Protein AF-A0A9W4HBK4-F1 (afdb_monomer_lite)

Secondary structure (DSSP, 8-state):
-EEEEEE-BB-SS-BSSSS-EEEEEEEETTTTEEEEEEEEEPGGG--B-S--EEEE-TTS-EEEEETTTTEEEEEEEETTEEEEEEEEE-SSTT---S-----------SSPPEEEEEESSTTS-EEEEEE-TT--SEEEEEEEEESSSSS--EEEEEEE--SSEEEEEESS--SEEEEEEEETTS-EEEE-SS-EEPEE-PPPP----------

pLDDT: mean 90.64, std 13.7, range [34.25, 98.19]

Radius of gyration: 28.31 Å; chains: 1; bounding box: 59×34×101 Å

InterPro domains:
  IPR039535 Arylsulfotransferase-like [PF14269] (1-76)
  IPR053143 Arylsulfate Sulfotransferase [PTHR35340] (2-172)

Foldseek 3Di:
DKDKDWALQDQPVDGNDQATWIWIWDADPVVRDIDTDAIGADPPRHGGNAAKTWDQDPVRWIKICNAPFQKIWIWHQDPVGTDTPDIDGDPDRPDHDRYDDDDDQADQDPAAKDKAWAAQAQWFKIKIKIADPSHPFFQWKFKWFAQDFPDDTDTPDIDGDDDGIDIDMDRGHGQWIKMFGAGDVRDTSHINPGIDGYHHDDPPPPPPPPPDDDD

Sequence (215 aa):
MQISLFDNASDEWHRSASSSSGLVLHLDLKAMHASLINRYKTPQETVTTREGNVQFLDNGNVLVYWGGTPHISEHEHTPNGPRTVFQAQLADPTGYWYRTWKANFTTNPATSPDLYATAEHGSGPTVWFVSWNGATEVQGWRVYASQQQWTGYELIGYFEKRGFETRIERDEFFEWTIIEAVGRNGSVMSSSFIPLRTSVRFPLQDTTEQSVLGA

Organism: Penicillium olsonii (NCBI:txid99116)

Structure (mmCIF, N/CA/C/O backbone):
data_AF-A0A9W4HBK4-F1
#
_entry.id   AF-A0A9W4HBK4-F1
#
loop_
_atom_site.group_PDB
_atom_site.id
_atom_site.type_symbol
_atom_site.label_atom_id
_atom_site.label_alt_id
_atom_site.label_comp_id
_atom_site.label_asym_id
_atom_site.label_entity_id
_atom_site.label_seq_id
_atom_site.pdbx_PDB_ins_code
_atom_site.Cartn_x
_atom_site.Cartn_y
_atom_site.Cartn_z
_atom_site.occupancy
_atom_site.B_iso_or_equiv
_atom_site.auth_seq_id
_atom_site.auth_comp_id
_atom_site.auth_asym_id
_atom_site.auth_atom_id
_atom_site.pdbx_PDB_model_num
ATOM 1 N N . MET A 1 1 ? 5.666 -11.585 -29.585 1.00 94.44 1 MET A N 1
ATOM 2 C CA . MET A 1 1 ? 5.482 -11.482 -28.113 1.00 94.44 1 MET A CA 1
ATOM 3 C C . MET A 1 1 ? 5.914 -10.097 -27.662 1.00 94.44 1 MET A C 1
ATOM 5 O O . MET A 1 1 ? 6.773 -9.532 -28.320 1.00 94.44 1 MET A O 1
ATOM 9 N N . GLN A 1 2 ? 5.340 -9.540 -26.595 1.00 93.94 2 GLN A N 1
ATOM 10 C CA . GLN A 1 2 ? 5.840 -8.296 -26.000 1.00 93.94 2 GLN A CA 1
ATOM 11 C C . GLN A 1 2 ? 6.640 -8.594 -24.733 1.00 93.94 2 GLN A C 1
ATOM 13 O O . GLN A 1 2 ? 6.255 -9.473 -23.965 1.00 93.94 2 GLN A O 1
ATOM 18 N N . ILE A 1 3 ? 7.736 -7.866 -24.532 1.00 95.56 3 ILE A N 1
ATOM 19 C CA . ILE A 1 3 ? 8.518 -7.896 -23.294 1.00 95.56 3 ILE A CA 1
ATOM 20 C C . ILE A 1 3 ? 8.784 -6.471 -22.812 1.00 95.56 3 ILE A C 1
ATOM 22 O O . ILE A 1 3 ? 8.871 -5.543 -23.621 1.00 95.56 3 ILE A O 1
ATOM 26 N N . SER A 1 4 ? 8.938 -6.308 -21.502 1.00 95.62 4 SER A N 1
ATOM 27 C CA . SER A 1 4 ? 9.483 -5.092 -20.909 1.00 95.62 4 SER A CA 1
ATOM 28 C C . SER A 1 4 ? 10.937 -5.312 -20.493 1.00 95.62 4 SER A C 1
ATOM 30 O O . SER A 1 4 ? 11.331 -6.417 -20.116 1.00 95.62 4 SER A O 1
ATOM 32 N N . LEU A 1 5 ? 11.748 -4.262 -20.586 1.00 96.12 5 LEU A N 1
ATOM 33 C CA . LEU A 1 5 ? 13.160 -4.279 -20.211 1.00 96.12 5 LEU A CA 1
ATOM 34 C C . LEU A 1 5 ? 13.539 -2.925 -19.620 1.00 96.12 5 LEU A C 1
ATOM 36 O O . LEU A 1 5 ? 13.156 -1.891 -20.160 1.00 96.12 5 LEU A O 1
ATOM 40 N N . PHE A 1 6 ? 14.307 -2.923 -18.537 1.00 97.19 6 PHE A N 1
ATOM 41 C CA . PHE A 1 6 ? 14.996 -1.715 -18.098 1.00 97.19 6 PHE A CA 1
ATOM 42 C C . PHE A 1 6 ? 16.389 -1.686 -18.731 1.00 97.19 6 PHE A C 1
ATOM 44 O O . PHE A 1 6 ? 17.158 -2.628 -18.568 1.00 97.19 6 PHE A O 1
ATOM 51 N N . ASP A 1 7 ? 16.679 -0.637 -19.495 1.00 96.75 7 ASP A N 1
ATOM 52 C CA . ASP A 1 7 ? 17.976 -0.388 -20.117 1.00 96.75 7 ASP A CA 1
ATOM 53 C C . ASP A 1 7 ? 18.740 0.619 -19.259 1.00 96.75 7 ASP A C 1
ATOM 55 O O . ASP A 1 7 ? 18.455 1.820 -19.280 1.00 96.75 7 ASP A O 1
ATOM 59 N N . ASN A 1 8 ? 19.703 0.119 -18.487 1.00 96.12 8 ASN A N 1
ATOM 60 C CA . ASN A 1 8 ? 20.566 0.938 -17.642 1.00 96.12 8 ASN A CA 1
ATOM 61 C C . ASN A 1 8 ? 21.416 1.923 -18.467 1.00 96.12 8 ASN A C 1
ATOM 63 O O . ASN A 1 8 ? 21.746 2.997 -17.977 1.00 96.12 8 ASN A O 1
ATOM 67 N N . ALA A 1 9 ? 21.697 1.633 -19.738 1.00 96.19 9 ALA A N 1
ATOM 68 C CA . ALA A 1 9 ? 22.571 2.406 -20.622 1.00 96.19 9 ALA A CA 1
ATOM 69 C C . ALA A 1 9 ? 24.071 2.408 -20.271 1.00 96.19 9 ALA A C 1
ATOM 71 O O . ALA A 1 9 ? 24.864 2.957 -21.040 1.00 96.19 9 ALA A O 1
ATOM 72 N N . SER A 1 10 ? 24.494 1.807 -19.155 1.00 95.19 10 SER A N 1
ATOM 73 C CA . SER A 1 10 ? 25.909 1.679 -18.801 1.00 95.19 10 SER A CA 1
ATOM 74 C C . SER A 1 10 ? 26.181 0.460 -17.933 1.00 95.19 10 SER A C 1
ATOM 76 O O . SER A 1 10 ? 25.353 0.095 -17.104 1.00 95.19 10 SER A O 1
ATOM 78 N N . ASP A 1 11 ? 27.365 -0.124 -18.104 1.00 93.56 11 ASP A N 1
ATOM 79 C CA . ASP A 1 11 ? 27.921 -1.150 -17.222 1.00 93.56 11 ASP A CA 1
ATOM 80 C C . ASP A 1 11 ? 28.993 -0.587 -16.267 1.00 93.56 11 ASP A C 1
ATOM 82 O O . ASP A 1 11 ? 29.620 -1.377 -15.593 1.00 93.56 11 ASP A O 1
ATOM 86 N N . GLU A 1 12 ? 29.176 0.741 -16.183 1.00 91.62 12 GLU A N 1
ATOM 87 C CA . GLU A 1 12 ? 30.275 1.496 -15.522 1.00 91.62 12 GLU A CA 1
ATOM 88 C C . GLU A 1 12 ? 31.523 1.743 -16.381 1.00 91.62 12 GLU A C 1
ATOM 90 O O . GLU A 1 12 ? 32.146 2.799 -16.247 1.00 91.62 12 GLU A O 1
ATOM 95 N N . TRP A 1 13 ? 31.861 0.850 -17.310 1.00 94.62 13 TRP A N 1
ATOM 96 C CA . TRP A 1 13 ? 33.041 0.991 -18.179 1.00 94.62 13 TRP A CA 1
ATOM 97 C C . TRP A 1 13 ? 32.678 1.520 -19.569 1.00 94.62 13 TRP A C 1
ATOM 99 O O . TRP A 1 13 ? 33.440 2.263 -20.189 1.00 94.62 13 TRP A O 1
ATOM 109 N N . HIS A 1 14 ? 31.484 1.180 -20.038 1.00 95.25 14 HIS A N 1
ATOM 110 C CA . HIS A 1 14 ? 30.933 1.515 -21.337 1.00 95.25 14 HIS A CA 1
ATOM 111 C C . HIS A 1 14 ? 29.549 2.143 -21.178 1.00 95.25 14 HIS A C 1
ATOM 113 O O . HIS A 1 14 ? 28.802 1.870 -20.233 1.00 95.25 14 HIS A O 1
ATOM 119 N N . ARG A 1 15 ? 29.188 2.998 -22.138 1.00 95.12 15 ARG A N 1
ATOM 120 C CA . ARG A 1 15 ? 27.844 3.570 -22.254 1.00 95.12 15 ARG A CA 1
ATOM 121 C C . ARG A 1 15 ? 27.255 3.220 -23.610 1.00 95.12 15 ARG A C 1
ATOM 123 O O . ARG A 1 15 ? 27.865 3.515 -24.635 1.00 95.12 15 ARG A O 1
ATOM 130 N N . SER A 1 16 ? 26.072 2.617 -23.608 1.00 95.56 16 SER A N 1
ATOM 131 C CA . SER A 1 16 ? 25.305 2.293 -24.815 1.00 95.56 16 SER A CA 1
ATOM 132 C C . SER A 1 16 ? 24.320 3.400 -25.205 1.00 95.56 16 SER A C 1
ATOM 134 O O . SER A 1 16 ? 23.904 3.461 -26.361 1.00 95.56 16 SER A O 1
ATOM 136 N N . ALA A 1 17 ? 23.963 4.295 -24.275 1.00 94.62 17 ALA A N 1
ATOM 137 C CA . ALA A 1 17 ? 23.107 5.454 -24.529 1.00 94.62 17 ALA A CA 1
ATOM 138 C C . ALA A 1 17 ? 23.435 6.635 -23.594 1.00 94.62 17 ALA A C 1
ATOM 140 O O . ALA A 1 17 ? 24.198 6.505 -22.636 1.00 94.62 17 ALA A O 1
ATOM 141 N N . SER A 1 18 ? 22.856 7.807 -23.878 1.00 93.94 18 SER A N 1
ATOM 142 C CA . SER A 1 18 ? 23.042 9.022 -23.070 1.00 93.94 18 SER A CA 1
ATOM 143 C C . SER A 1 18 ? 22.272 9.014 -21.747 1.00 93.94 18 SER A C 1
ATOM 145 O O . SER A 1 18 ? 22.624 9.777 -20.856 1.00 93.94 18 SER A O 1
ATOM 147 N N . SER A 1 19 ? 21.238 8.176 -21.621 1.00 95.44 19 SER A N 1
ATOM 148 C CA . SER A 1 19 ? 20.393 8.050 -20.428 1.00 95.44 19 SER A CA 1
ATOM 149 C C . SER A 1 19 ? 19.777 6.655 -20.330 1.00 95.44 19 SER A C 1
ATOM 151 O O . SER A 1 19 ? 19.587 5.987 -21.352 1.00 95.44 19 SER A O 1
ATOM 153 N N . SER A 1 20 ? 19.445 6.224 -19.111 1.00 96.00 20 SER A N 1
ATOM 154 C CA . SER A 1 20 ? 18.686 4.992 -18.882 1.00 96.00 20 SER A CA 1
ATOM 155 C C . SER A 1 20 ? 17.252 5.124 -19.389 1.00 96.00 20 SER A C 1
ATOM 157 O O . SER A 1 20 ? 16.663 6.211 -19.404 1.00 96.00 20 SER A O 1
ATOM 159 N N . SER A 1 21 ? 16.649 3.999 -19.769 1.00 96.19 21 SER A N 1
ATOM 160 C CA . SER A 1 21 ? 15.276 3.993 -20.265 1.00 96.19 21 SER A CA 1
ATOM 161 C C . SER A 1 21 ? 14.500 2.736 -19.901 1.00 96.19 21 SER A C 1
ATOM 163 O O . SER A 1 21 ? 15.037 1.634 -19.855 1.00 96.19 21 SER A O 1
ATOM 165 N N . GLY A 1 22 ? 13.197 2.903 -19.689 1.00 96.25 22 GLY A N 1
ATOM 166 C CA . GLY A 1 22 ? 12.269 1.781 -19.706 1.00 96.25 22 GLY A CA 1
ATOM 167 C C . GLY A 1 22 ? 11.894 1.450 -21.147 1.00 96.25 22 GLY A C 1
ATOM 168 O O . GLY A 1 22 ? 11.558 2.350 -21.916 1.00 96.25 22 GLY A O 1
ATOM 169 N N . LEU A 1 23 ? 11.934 0.179 -21.526 1.00 95.62 23 LEU A N 1
ATOM 170 C CA . LEU A 1 23 ? 11.647 -0.288 -22.877 1.00 95.62 23 LEU A CA 1
ATOM 171 C C . LEU A 1 23 ? 10.475 -1.257 -22.885 1.00 95.62 23 LEU A C 1
ATOM 173 O O . LEU A 1 23 ? 10.354 -2.125 -22.021 1.00 95.62 23 LEU A O 1
ATOM 177 N N . VAL A 1 24 ? 9.659 -1.137 -23.927 1.00 94.56 24 VAL A N 1
ATOM 178 C CA . VAL A 1 24 ? 8.690 -2.151 -24.333 1.00 94.56 24 VAL A CA 1
ATOM 179 C C . VAL A 1 24 ? 9.027 -2.562 -25.755 1.00 94.56 24 VAL A C 1
ATOM 181 O O . VAL A 1 24 ? 9.083 -1.722 -26.657 1.00 94.56 24 VAL A O 1
ATOM 184 N N . LEU A 1 25 ? 9.276 -3.853 -25.946 1.00 95.94 25 LEU A N 1
ATOM 185 C CA . LEU A 1 25 ? 9.764 -4.420 -27.197 1.00 95.94 25 LEU A CA 1
ATOM 186 C C . LEU A 1 25 ? 8.768 -5.444 -27.733 1.00 95.94 25 LEU A C 1
ATOM 188 O O . LEU A 1 25 ? 8.210 -6.237 -26.974 1.00 95.94 25 LEU A O 1
ATOM 192 N N . HIS A 1 26 ? 8.590 -5.460 -29.050 1.00 97.44 26 HIS A N 1
ATOM 193 C CA . HIS A 1 26 ? 7.977 -6.577 -29.752 1.00 97.44 26 HIS A CA 1
ATOM 194 C C . HIS A 1 26 ? 9.069 -7.526 -30.235 1.00 97.44 26 HIS A C 1
ATOM 196 O O . HIS A 1 26 ? 10.007 -7.100 -30.902 1.00 97.44 26 HIS A O 1
ATOM 202 N N . LEU A 1 27 ? 8.917 -8.812 -29.939 1.00 97.75 27 LEU A N 1
ATOM 203 C CA . LEU A 1 27 ? 9.769 -9.883 -30.439 1.00 97.75 27 LEU A CA 1
ATOM 204 C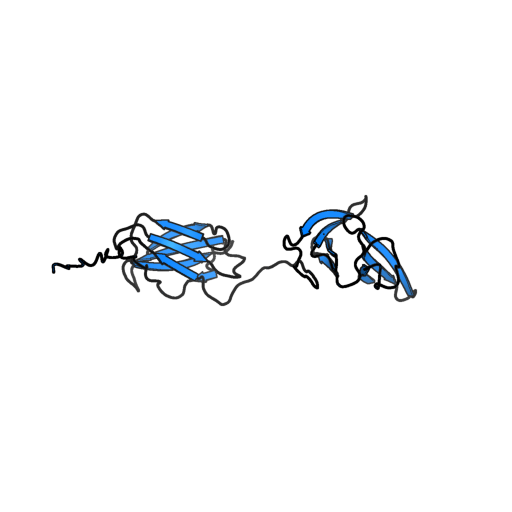 C . LEU A 1 27 ? 8.988 -10.747 -31.430 1.00 97.75 27 LEU A C 1
ATOM 206 O O . LEU A 1 27 ? 8.027 -11.426 -31.041 1.00 97.75 27 LEU A O 1
ATOM 210 N N . ASP A 1 28 ? 9.430 -10.750 -32.685 1.00 97.94 28 ASP A N 1
ATOM 211 C CA . ASP A 1 28 ? 9.075 -11.760 -33.676 1.00 97.94 28 ASP A CA 1
ATOM 212 C C . ASP A 1 28 ? 10.132 -12.868 -33.640 1.00 97.94 28 ASP A C 1
ATOM 214 O O . ASP A 1 28 ? 11.228 -12.743 -34.186 1.00 97.94 28 ASP A O 1
ATOM 218 N N . LEU A 1 29 ? 9.791 -13.968 -32.970 1.00 96.75 29 LEU A N 1
ATOM 219 C CA . LEU A 1 29 ? 10.695 -15.103 -32.797 1.00 96.75 29 LEU A CA 1
ATOM 220 C C . LEU A 1 29 ? 10.806 -15.984 -34.051 1.00 96.75 29 LEU A C 1
ATOM 222 O O . LEU A 1 29 ? 11.711 -16.806 -34.117 1.00 96.75 29 LEU A O 1
ATOM 226 N N . LYS A 1 30 ? 9.913 -15.840 -35.041 1.00 97.75 30 LYS A N 1
ATOM 227 C CA . LYS A 1 30 ? 10.030 -16.560 -36.321 1.00 97.75 30 LYS A CA 1
ATOM 228 C C . LYS A 1 30 ? 10.995 -15.837 -37.251 1.00 97.75 30 LYS A C 1
ATOM 230 O O . LYS A 1 30 ? 11.845 -16.475 -37.860 1.00 97.75 30 LYS A O 1
ATOM 235 N N . ALA A 1 31 ? 10.865 -14.514 -37.336 1.00 98.00 31 ALA A N 1
ATOM 236 C CA . ALA A 1 31 ? 11.759 -13.670 -38.123 1.00 98.00 31 ALA A CA 1
ATOM 237 C C . ALA A 1 31 ? 13.080 -13.343 -37.403 1.00 98.00 31 ALA A C 1
ATOM 239 O O . ALA A 1 31 ? 13.973 -12.769 -38.018 1.00 98.00 31 ALA A O 1
ATOM 240 N N . MET A 1 32 ? 13.205 -13.691 -36.114 1.00 97.38 32 MET A N 1
ATOM 241 C CA . MET A 1 32 ? 14.337 -13.330 -35.248 1.00 97.38 32 MET A CA 1
ATOM 242 C C . MET A 1 32 ? 14.579 -11.816 -35.201 1.00 97.38 32 MET A C 1
ATOM 244 O O . MET A 1 32 ? 15.710 -11.338 -35.257 1.00 97.38 32 MET A O 1
ATOM 248 N N . HIS A 1 33 ? 13.491 -11.054 -35.095 1.00 98.00 33 HIS A N 1
ATOM 249 C CA . HIS A 1 33 ? 13.510 -9.599 -35.140 1.00 98.00 33 HIS A CA 1
ATOM 250 C C . HIS A 1 33 ? 12.897 -8.994 -33.874 1.00 98.00 33 HIS A C 1
ATOM 252 O O . HIS A 1 33 ? 11.839 -9.423 -33.409 1.00 98.00 33 HIS A O 1
ATOM 258 N N . ALA A 1 34 ? 13.556 -7.970 -33.331 1.00 97.69 34 ALA A N 1
ATOM 259 C CA . ALA A 1 34 ? 13.076 -7.190 -32.199 1.00 97.69 34 ALA A CA 1
ATOM 260 C C . ALA A 1 34 ? 12.831 -5.743 -32.638 1.00 97.69 34 ALA A C 1
ATOM 262 O O . ALA A 1 34 ? 13.725 -5.104 -33.187 1.00 97.69 34 ALA A O 1
ATOM 263 N N . SER A 1 35 ? 11.641 -5.209 -32.368 1.00 97.62 35 SER A N 1
ATOM 264 C CA . SER A 1 35 ? 11.304 -3.813 -32.653 1.00 97.62 35 SER A CA 1
ATOM 265 C C . SER A 1 35 ? 10.880 -3.076 -31.389 1.00 97.62 35 SER A C 1
ATOM 267 O O . SER A 1 35 ? 10.163 -3.612 -30.541 1.00 97.62 35 SER A O 1
ATOM 269 N N . LEU A 1 36 ? 11.297 -1.817 -31.273 1.00 95.56 36 LEU A N 1
ATOM 270 C CA . LEU A 1 36 ? 10.881 -0.936 -30.189 1.00 95.56 36 LEU A CA 1
ATOM 271 C C . LEU A 1 36 ? 9.409 -0.550 -30.364 1.00 95.56 36 LEU A C 1
ATOM 273 O O . LEU A 1 36 ? 9.034 -0.038 -31.415 1.00 95.56 36 LEU A O 1
ATOM 277 N N . ILE A 1 37 ? 8.597 -0.775 -29.331 1.00 92.38 37 ILE A N 1
ATOM 278 C CA . ILE A 1 37 ? 7.231 -0.248 -29.261 1.00 92.38 37 ILE A CA 1
ATOM 279 C C . ILE A 1 37 ? 7.281 1.107 -28.559 1.00 92.38 37 ILE A C 1
ATOM 281 O O . ILE A 1 37 ? 6.970 2.129 -29.160 1.00 92.38 37 ILE A O 1
ATOM 285 N N . ASN A 1 38 ? 7.749 1.121 -27.307 1.00 92.25 38 ASN A N 1
ATOM 286 C CA . ASN A 1 38 ? 7.783 2.317 -26.472 1.00 92.25 38 ASN A CA 1
ATOM 287 C C . ASN A 1 38 ? 9.113 2.453 -25.729 1.00 92.25 38 ASN A C 1
ATOM 289 O O . ASN A 1 38 ? 9.692 1.464 -25.274 1.00 92.25 38 ASN A O 1
ATOM 293 N N . ARG A 1 39 ? 9.553 3.705 -25.561 1.00 93.81 39 ARG A N 1
ATOM 294 C CA . ARG A 1 39 ? 10.689 4.093 -24.721 1.00 93.81 39 ARG A CA 1
ATOM 295 C C . ARG A 1 39 ? 10.240 5.143 -23.712 1.00 93.81 39 ARG A C 1
ATOM 297 O O . ARG A 1 39 ? 9.747 6.200 -24.098 1.00 93.81 39 ARG A O 1
ATOM 304 N N . TYR A 1 40 ? 10.453 4.859 -22.436 1.00 94.69 40 TYR A N 1
ATOM 305 C CA . TYR A 1 40 ? 10.232 5.771 -21.321 1.00 94.69 40 TYR A CA 1
ATOM 306 C C . TYR A 1 40 ? 11.567 6.374 -20.921 1.00 94.69 40 TYR A C 1
ATOM 308 O O . TYR A 1 40 ? 12.542 5.647 -20.728 1.00 94.69 40 TYR A O 1
ATOM 316 N N . LYS A 1 41 ? 11.613 7.699 -20.814 1.00 91.25 41 LYS A N 1
ATOM 317 C CA . LYS A 1 41 ? 12.821 8.421 -20.425 1.00 91.25 41 LYS A CA 1
ATOM 318 C C . LYS A 1 41 ? 12.860 8.606 -18.917 1.00 91.25 41 LYS A C 1
ATOM 320 O O . LYS A 1 41 ? 11.841 8.942 -18.314 1.00 91.25 41 LYS A O 1
ATOM 325 N N . THR A 1 42 ? 14.043 8.423 -18.346 1.00 86.62 42 THR A N 1
ATOM 326 C CA . THR A 1 42 ? 14.303 8.783 -16.953 1.00 86.62 42 THR A CA 1
ATOM 327 C C . THR A 1 42 ? 14.105 10.288 -16.747 1.00 86.62 42 THR A C 1
ATOM 329 O O . THR A 1 42 ? 14.352 11.075 -17.675 1.00 86.62 42 THR A O 1
ATOM 332 N N . PRO A 1 43 ? 13.678 10.735 -15.555 1.00 76.19 43 PRO A N 1
ATOM 333 C CA . PRO A 1 43 ? 13.769 12.144 -15.208 1.00 76.19 43 PRO A CA 1
ATOM 334 C C . PRO A 1 43 ? 15.207 12.648 -15.367 1.00 76.19 43 PRO A C 1
ATOM 336 O O . PRO A 1 43 ? 16.160 11.945 -15.041 1.00 76.19 43 PRO A O 1
ATOM 339 N N . GLN A 1 44 ? 15.357 13.879 -15.864 1.00 83.00 44 GLN A N 1
ATOM 340 C CA . GLN A 1 44 ? 16.649 14.579 -15.971 1.00 83.00 44 GLN A CA 1
ATOM 341 C C . GLN A 1 44 ? 17.708 13.868 -16.841 1.00 83.00 44 GLN A C 1
ATOM 343 O O . GLN A 1 44 ? 18.881 14.217 -16.768 1.00 83.00 44 GLN A O 1
ATOM 348 N N . GLU A 1 45 ? 17.306 12.896 -17.671 1.00 86.56 45 GLU A N 1
ATOM 349 C CA . GLU A 1 45 ? 18.195 12.156 -18.585 1.00 86.56 45 GLU A CA 1
ATOM 350 C C . GLU A 1 45 ? 19.418 11.517 -17.885 1.00 86.56 45 GLU A C 1
ATOM 352 O O . GLU A 1 45 ? 20.524 11.481 -18.418 1.00 86.56 45 GLU A O 1
ATOM 357 N N . THR A 1 46 ? 19.217 10.985 -16.677 1.00 90.12 46 THR A N 1
ATOM 358 C CA . THR A 1 46 ? 20.243 10.302 -15.876 1.00 90.12 46 THR A CA 1
ATOM 359 C C . THR A 1 46 ? 20.678 8.939 -16.438 1.00 90.12 46 THR A C 1
ATOM 361 O O . THR A 1 46 ? 19.976 8.283 -17.206 1.00 90.12 46 THR A O 1
ATOM 364 N N . VAL A 1 47 ? 21.866 8.479 -16.043 1.00 93.75 47 VAL A N 1
ATOM 365 C CA . VAL A 1 47 ? 22.362 7.123 -16.330 1.00 93.75 47 VAL A CA 1
ATOM 366 C C . VAL A 1 47 ? 22.470 6.359 -15.019 1.00 93.75 47 VAL A C 1
ATOM 368 O O . VAL A 1 47 ?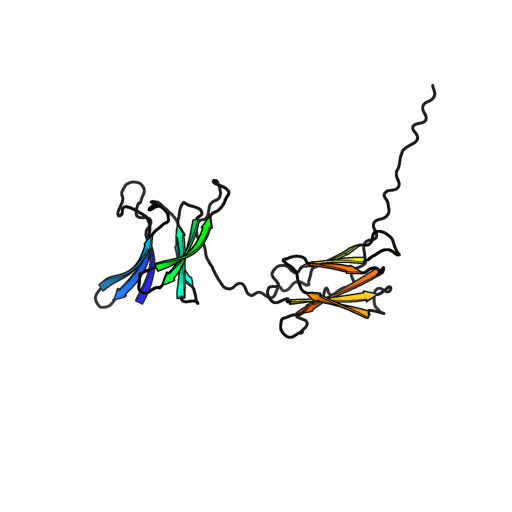 22.932 6.896 -14.015 1.00 93.75 47 VAL A O 1
ATOM 371 N N . THR A 1 48 ? 22.063 5.099 -15.054 1.00 93.00 48 THR A N 1
ATOM 372 C CA . THR A 1 48 ? 22.104 4.141 -13.949 1.00 93.00 48 THR A CA 1
ATOM 373 C C . THR A 1 48 ? 22.953 2.952 -14.394 1.00 93.00 48 THR A C 1
ATOM 375 O O . THR A 1 48 ? 23.025 2.678 -15.586 1.00 93.00 48 THR A O 1
ATOM 378 N N . THR A 1 49 ? 23.630 2.249 -13.489 1.00 94.06 49 THR A N 1
ATOM 379 C CA . THR A 1 49 ? 24.522 1.128 -13.874 1.00 94.06 49 THR A CA 1
ATOM 380 C C . THR A 1 49 ? 24.027 -0.236 -13.408 1.00 94.06 49 THR A C 1
ATOM 382 O O . THR A 1 49 ? 24.601 -1.267 -13.744 1.00 94.06 49 THR A O 1
ATOM 385 N N . ARG A 1 50 ? 22.945 -0.261 -12.627 1.00 92.75 50 ARG A N 1
ATOM 386 C CA . ARG A 1 50 ? 22.415 -1.463 -11.984 1.00 92.75 50 ARG A CA 1
ATOM 387 C C . ARG A 1 50 ? 20.936 -1.312 -11.659 1.00 92.75 50 ARG A C 1
ATOM 389 O O . ARG A 1 50 ? 20.414 -0.198 -11.641 1.00 92.75 50 ARG A O 1
ATOM 396 N N . GLU A 1 51 ? 20.308 -2.443 -11.338 1.00 95.00 51 GLU A N 1
ATOM 397 C CA . GLU A 1 51 ? 18.915 -2.530 -10.877 1.00 95.00 51 GLU A CA 1
ATOM 398 C C . GLU A 1 51 ? 17.909 -1.967 -11.897 1.00 95.00 51 GLU A C 1
ATOM 400 O O . GLU A 1 51 ? 18.192 -1.863 -13.090 1.00 95.00 51 GLU A O 1
ATOM 405 N N . GLY A 1 52 ? 16.713 -1.630 -11.417 1.00 95.12 52 GLY A N 1
ATOM 406 C CA . GLY A 1 52 ? 15.631 -1.108 -12.230 1.00 95.12 52 GLY A CA 1
ATOM 407 C C . GLY A 1 52 ? 14.692 -2.205 -12.710 1.00 95.12 52 GLY A C 1
ATOM 408 O O . GLY A 1 52 ? 15.025 -3.393 -12.774 1.00 95.12 52 GLY A O 1
ATOM 409 N N . ASN A 1 53 ? 13.467 -1.804 -13.020 1.00 97.44 53 ASN A N 1
ATOM 410 C CA . ASN A 1 53 ? 12.516 -2.661 -13.710 1.00 97.44 53 ASN A CA 1
ATOM 411 C C . ASN A 1 53 ? 11.440 -1.839 -14.404 1.00 97.44 53 ASN A C 1
ATOM 413 O O . ASN A 1 53 ? 11.199 -0.677 -14.082 1.00 97.44 53 ASN A O 1
ATOM 417 N N . VAL A 1 54 ? 10.760 -2.504 -15.331 1.00 97.81 54 VAL A N 1
ATOM 418 C CA . VAL A 1 54 ? 9.593 -1.983 -16.033 1.00 97.81 54 VAL A CA 1
ATOM 419 C C . VAL A 1 54 ? 8.456 -2.979 -15.844 1.00 97.81 54 VAL A C 1
ATOM 421 O O . VAL A 1 54 ? 8.591 -4.148 -16.213 1.00 97.81 54 VAL A O 1
ATOM 424 N N . GLN A 1 55 ? 7.351 -2.530 -15.260 1.00 97.12 55 GLN A N 1
ATOM 425 C CA . GLN A 1 55 ? 6.170 -3.343 -14.988 1.00 97.12 55 GLN A CA 1
ATOM 426 C C . GLN A 1 55 ? 4.964 -2.801 -15.764 1.00 97.12 55 GLN A C 1
ATOM 428 O O . GLN A 1 55 ? 4.625 -1.626 -15.640 1.00 97.12 55 GLN A O 1
ATOM 433 N N . PHE A 1 56 ? 4.284 -3.671 -16.515 1.00 95.00 56 PHE A N 1
ATOM 434 C CA . PHE A 1 56 ? 2.951 -3.377 -17.045 1.00 95.00 56 PHE A CA 1
ATOM 435 C C . PHE A 1 56 ? 1.908 -3.445 -15.933 1.00 95.00 56 PHE A C 1
ATOM 437 O O . PHE A 1 56 ? 1.927 -4.371 -15.120 1.00 95.00 56 PHE A O 1
ATOM 444 N N . LEU A 1 57 ? 1.000 -2.478 -15.916 1.00 95.12 57 LEU A N 1
ATOM 445 C CA . LEU A 1 57 ? -0.120 -2.423 -14.987 1.00 95.12 57 LEU A CA 1
ATOM 446 C C . LEU A 1 57 ? -1.426 -2.780 -15.708 1.00 95.12 57 LEU A C 1
ATOM 448 O O . LEU A 1 57 ? -1.577 -2.524 -16.902 1.00 95.12 57 LEU A O 1
ATOM 452 N N . ASP A 1 58 ? -2.393 -3.323 -14.968 1.00 92.81 58 ASP A N 1
ATOM 453 C CA . ASP A 1 58 ? -3.675 -3.794 -15.521 1.00 92.81 58 ASP A CA 1
ATOM 454 C C . ASP A 1 58 ? -4.515 -2.674 -16.158 1.00 92.81 58 ASP A C 1
ATOM 456 O O . ASP A 1 58 ? -5.328 -2.921 -17.045 1.00 92.81 58 ASP A O 1
ATOM 460 N N . ASN A 1 59 ? -4.302 -1.424 -15.738 1.00 92.38 59 ASN A N 1
ATOM 461 C CA . ASN A 1 59 ? -4.939 -0.241 -16.322 1.00 92.38 59 ASN A CA 1
ATOM 462 C C . ASN A 1 59 ? -4.295 0.210 -17.650 1.00 92.38 59 ASN A C 1
ATOM 464 O O . ASN A 1 59 ? -4.687 1.239 -18.193 1.00 92.38 59 ASN A O 1
ATOM 468 N N . GLY A 1 60 ? -3.303 -0.528 -18.156 1.00 91.69 60 GLY A N 1
ATOM 469 C CA . GLY A 1 60 ? -2.559 -0.203 -19.369 1.00 91.69 60 GLY A CA 1
ATOM 470 C C . GLY A 1 60 ? -1.389 0.758 -19.153 1.00 91.69 60 GLY A C 1
ATOM 471 O O . GLY A 1 60 ? -0.674 1.046 -20.109 1.00 91.69 60 GLY A O 1
ATOM 472 N N . ASN A 1 61 ? -1.155 1.241 -17.932 1.00 95.38 61 ASN A N 1
ATOM 473 C CA . ASN A 1 61 ? 0.010 2.067 -17.633 1.00 95.38 61 ASN A CA 1
ATOM 474 C C . ASN A 1 61 ? 1.276 1.215 -17.487 1.00 95.38 61 ASN A C 1
ATOM 476 O O . ASN A 1 61 ? 1.240 -0.009 -17.346 1.00 95.38 61 ASN A O 1
ATOM 480 N N . VAL A 1 62 ? 2.419 1.893 -17.469 1.00 96.12 62 VAL A N 1
ATOM 481 C CA . VAL A 1 62 ? 3.720 1.288 -17.193 1.00 96.12 62 VAL A CA 1
ATOM 482 C C . VAL A 1 62 ? 4.359 1.971 -15.997 1.00 96.12 62 VAL A C 1
ATOM 484 O O . VAL A 1 62 ? 4.532 3.189 -15.989 1.00 96.12 62 VAL A O 1
ATOM 487 N N . LEU A 1 63 ? 4.741 1.173 -15.003 1.00 97.44 63 LEU A N 1
ATOM 488 C CA . LEU A 1 63 ? 5.570 1.605 -13.887 1.00 97.44 63 LEU A CA 1
ATOM 489 C C . LEU A 1 63 ? 7.041 1.346 -14.219 1.00 97.44 63 LEU A C 1
ATOM 491 O O . LEU A 1 63 ? 7.411 0.238 -14.609 1.00 97.44 63 LEU A O 1
ATOM 495 N N . VAL A 1 64 ? 7.881 2.355 -14.017 1.00 97.25 64 VAL A N 1
ATOM 496 C CA . VAL A 1 64 ? 9.333 2.253 -14.136 1.00 97.25 64 VAL A CA 1
ATOM 497 C C . VAL A 1 64 ? 9.967 2.562 -12.790 1.00 97.25 64 VAL A C 1
ATOM 499 O O . VAL A 1 64 ? 9.705 3.609 -12.198 1.00 97.25 64 VAL A O 1
ATOM 502 N N . TYR A 1 65 ? 10.822 1.653 -12.333 1.00 96.38 65 TYR A N 1
ATOM 503 C CA . TYR A 1 65 ? 11.791 1.922 -11.281 1.00 96.38 65 TYR A CA 1
ATOM 504 C C . TYR A 1 65 ? 13.140 2.252 -11.913 1.00 96.38 65 TYR A C 1
ATOM 506 O O . TYR A 1 65 ? 13.664 1.462 -12.701 1.00 96.38 65 TYR A O 1
ATOM 514 N N . TRP A 1 66 ? 13.686 3.415 -11.566 1.00 94.62 66 TRP A N 1
ATOM 515 C CA . TRP A 1 66 ? 14.926 3.937 -12.130 1.00 94.62 66 TRP A CA 1
ATOM 516 C C . TRP A 1 66 ? 16.113 3.479 -11.280 1.00 94.62 66 TRP A C 1
ATOM 518 O O . TRP A 1 66 ? 16.481 4.162 -10.335 1.00 94.62 66 TRP A O 1
ATOM 528 N N . GLY A 1 67 ? 16.684 2.312 -11.595 1.00 90.69 67 GLY A N 1
ATOM 529 C CA . GLY A 1 67 ? 17.710 1.631 -10.784 1.00 90.69 67 GLY A CA 1
ATOM 530 C C . GLY A 1 67 ? 18.838 2.525 -10.253 1.00 90.69 67 GLY A C 1
ATOM 531 O O . GLY A 1 67 ? 19.183 3.531 -10.863 1.00 90.69 67 GLY A O 1
ATOM 532 N N . GLY A 1 68 ? 19.401 2.225 -9.080 1.00 86.69 68 GLY A N 1
ATOM 533 C CA . GLY A 1 68 ? 20.444 3.057 -8.463 1.00 86.69 68 GLY A CA 1
ATOM 534 C C . GLY A 1 68 ? 19.996 4.456 -8.007 1.00 86.69 68 GLY A C 1
ATOM 535 O O . GLY A 1 68 ? 20.725 5.117 -7.272 1.00 86.69 68 GLY A O 1
ATOM 536 N N . THR A 1 69 ? 18.792 4.898 -8.375 1.00 83.69 69 THR A N 1
ATOM 537 C CA . THR A 1 69 ? 18.111 6.058 -7.797 1.00 83.69 69 THR A CA 1
ATOM 538 C C . THR A 1 69 ? 16.820 5.564 -7.156 1.00 83.69 69 THR A C 1
ATOM 540 O O . THR A 1 69 ? 16.089 4.811 -7.785 1.00 83.69 69 THR A O 1
ATOM 543 N N . PRO A 1 70 ? 16.477 5.915 -5.912 1.00 88.25 70 PRO A N 1
ATOM 544 C CA . PRO A 1 70 ? 15.239 5.438 -5.302 1.00 88.25 70 PRO A CA 1
ATOM 545 C C . PRO A 1 70 ? 14.025 6.221 -5.830 1.00 88.25 70 PRO A C 1
ATOM 547 O O . PRO A 1 70 ? 13.300 6.844 -5.062 1.00 88.25 70 PRO A O 1
ATOM 550 N N . HIS A 1 71 ? 13.840 6.240 -7.152 1.00 91.94 71 HIS A N 1
ATOM 551 C CA . HIS A 1 71 ? 12.822 6.990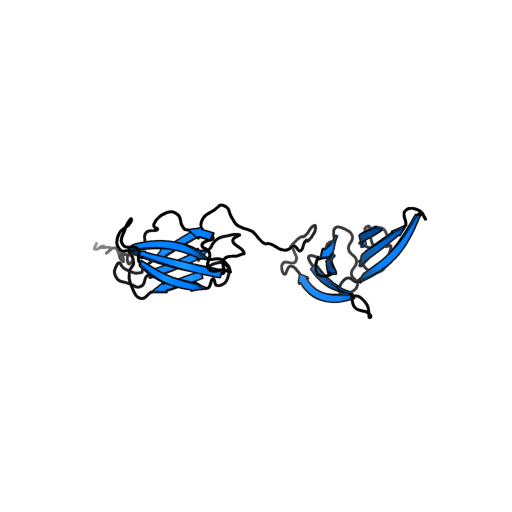 -7.873 1.00 91.94 71 HIS A CA 1
ATOM 552 C C . HIS A 1 71 ? 11.979 6.046 -8.738 1.00 91.94 71 HIS A C 1
ATOM 554 O O . HIS A 1 71 ? 12.502 5.179 -9.441 1.00 91.94 71 HIS A O 1
ATOM 560 N N . ILE A 1 72 ? 10.664 6.247 -8.720 1.00 95.38 72 ILE A N 1
ATOM 561 C CA . ILE A 1 72 ? 9.699 5.563 -9.581 1.00 95.38 72 ILE A CA 1
ATOM 562 C C . ILE A 1 72 ? 8.864 6.564 -10.364 1.00 95.38 72 ILE A C 1
ATOM 564 O O . ILE A 1 72 ? 8.564 7.658 -9.886 1.00 95.38 72 ILE A O 1
ATOM 568 N N . SER A 1 73 ? 8.412 6.154 -11.543 1.00 96.44 73 SER A N 1
ATOM 569 C CA . SER A 1 73 ? 7.389 6.877 -12.293 1.00 96.44 73 SER A CA 1
ATOM 570 C C . SER A 1 73 ? 6.404 5.933 -12.963 1.00 96.44 73 SER A C 1
ATOM 572 O O . SER A 1 73 ? 6.769 4.868 -13.451 1.00 96.44 73 SER A O 1
ATOM 574 N N . GLU A 1 74 ? 5.142 6.341 -12.999 1.00 97.12 74 GLU A N 1
ATOM 575 C CA . GLU A 1 74 ? 4.093 5.675 -13.760 1.00 97.12 74 GLU A CA 1
ATOM 576 C C . GLU A 1 74 ? 3.726 6.526 -14.969 1.00 97.12 74 GLU A C 1
ATOM 578 O O . GLU A 1 74 ? 3.564 7.749 -14.869 1.00 97.12 74 GLU A O 1
ATOM 583 N N . HIS A 1 75 ? 3.578 5.862 -16.107 1.00 96.38 75 HIS A N 1
ATOM 584 C CA . HIS A 1 75 ? 3.315 6.496 -17.382 1.00 96.38 75 HIS A CA 1
ATOM 585 C C . HIS A 1 75 ? 2.097 5.877 -18.055 1.00 96.38 75 HIS A C 1
ATOM 587 O O . HIS A 1 75 ? 2.010 4.657 -18.194 1.00 96.38 75 HIS A O 1
ATOM 593 N N . GLU A 1 76 ? 1.202 6.730 -18.538 1.00 94.62 76 GLU A N 1
ATOM 594 C CA . GLU A 1 76 ? 0.146 6.332 -19.461 1.00 94.62 76 GLU A CA 1
ATOM 595 C C . GLU A 1 76 ? 0.647 6.403 -20.911 1.00 94.62 76 GLU A C 1
ATOM 597 O O . GLU A 1 76 ? 1.535 7.195 -21.259 1.00 94.62 76 GLU A O 1
ATOM 602 N N . HIS A 1 77 ? 0.051 5.591 -21.779 1.00 88.75 77 HIS A N 1
ATOM 603 C CA . HIS A 1 77 ? 0.265 5.677 -23.219 1.00 88.75 77 HIS A CA 1
ATOM 604 C C . HIS A 1 77 ? -0.671 6.719 -23.836 1.00 88.75 77 HIS A C 1
ATOM 606 O O . HIS A 1 77 ? -1.888 6.581 -23.756 1.00 88.75 77 HIS A O 1
ATOM 612 N N . THR A 1 78 ? -0.111 7.729 -24.508 1.00 87.44 78 THR A N 1
ATOM 613 C CA . THR A 1 78 ? -0.889 8.712 -25.280 1.00 87.44 78 THR A CA 1
ATOM 614 C C . THR A 1 78 ? -0.453 8.725 -26.749 1.00 87.44 78 THR A C 1
ATOM 616 O O . THR A 1 78 ? 0.672 8.308 -27.047 1.00 87.44 78 THR A O 1
ATOM 619 N N . PRO A 1 79 ? -1.277 9.247 -27.680 1.00 87.06 79 PRO A N 1
ATOM 620 C CA . PRO A 1 79 ? -0.885 9.409 -29.084 1.00 87.06 79 PRO A CA 1
ATOM 621 C C . PRO A 1 79 ? 0.372 10.270 -29.291 1.00 87.06 79 PRO A C 1
ATOM 623 O O . PRO A 1 79 ? 1.085 10.085 -30.271 1.00 87.06 79 PRO A O 1
ATOM 626 N N . ASN A 1 80 ? 0.669 11.178 -28.354 1.00 87.38 80 ASN A N 1
ATOM 627 C CA . ASN A 1 80 ? 1.845 12.053 -28.391 1.00 87.38 80 ASN A CA 1
ATOM 628 C C . ASN A 1 80 ? 3.074 11.432 -27.694 1.00 87.38 80 ASN A C 1
ATOM 630 O O . ASN A 1 80 ? 4.094 12.099 -27.531 1.00 87.38 80 ASN A O 1
ATOM 634 N N . GLY A 1 81 ? 2.979 10.168 -27.266 1.00 85.50 81 GLY A N 1
ATOM 635 C CA . GLY A 1 81 ? 4.009 9.449 -26.517 1.00 85.50 81 GLY A CA 1
ATOM 636 C C . GLY A 1 81 ? 3.654 9.228 -25.039 1.00 85.50 81 GLY A C 1
ATOM 637 O O . GLY A 1 81 ? 2.568 9.602 -24.586 1.00 85.50 81 GLY A O 1
ATOM 638 N N . PRO A 1 82 ? 4.541 8.575 -24.267 1.00 91.50 82 PRO A N 1
ATOM 639 C CA . PRO A 1 82 ? 4.328 8.350 -22.842 1.00 91.50 82 PRO A CA 1
ATOM 640 C C . PRO A 1 82 ? 4.155 9.651 -22.057 1.00 91.50 82 PRO A C 1
ATOM 642 O O . PRO A 1 82 ? 5.003 10.541 -22.139 1.00 91.50 82 PRO A O 1
ATOM 645 N N . ARG A 1 83 ? 3.101 9.737 -21.243 1.00 92.94 83 ARG A N 1
ATOM 646 C CA . ARG A 1 83 ? 2.887 10.851 -20.312 1.00 92.94 83 ARG A CA 1
ATOM 647 C C . ARG A 1 83 ? 2.997 10.345 -18.883 1.00 92.94 83 ARG A C 1
ATOM 649 O O . ARG A 1 83 ? 2.355 9.372 -18.513 1.00 92.94 83 ARG A O 1
ATOM 656 N N . THR A 1 84 ? 3.812 11.003 -18.070 1.00 94.81 84 THR A N 1
ATOM 657 C CA . THR A 1 84 ? 3.919 10.693 -16.641 1.00 94.81 84 THR A CA 1
ATOM 658 C C . THR A 1 84 ? 2.641 11.108 -15.912 1.00 94.81 84 THR A C 1
ATOM 660 O O . THR A 1 84 ? 2.213 12.256 -16.030 1.00 94.81 84 THR A O 1
ATOM 663 N N . VAL A 1 85 ? 2.064 10.192 -15.134 1.00 96.12 85 VAL A N 1
ATOM 664 C CA . VAL A 1 85 ? 0.867 10.429 -14.305 1.00 96.12 85 VAL A CA 1
ATOM 665 C C . VAL A 1 85 ? 1.146 10.337 -12.806 1.00 96.12 85 VAL A C 1
ATOM 667 O O . VAL A 1 85 ? 0.373 10.856 -12.007 1.00 96.12 85 VAL A O 1
ATOM 670 N N . PHE A 1 86 ? 2.257 9.711 -12.416 1.00 95.88 86 PHE A N 1
ATOM 671 C CA . PHE A 1 86 ? 2.692 9.614 -11.026 1.00 95.88 86 PHE A CA 1
ATOM 672 C C . PHE A 1 86 ? 4.217 9.513 -10.951 1.00 95.88 86 PHE A C 1
ATOM 674 O O . PHE A 1 86 ? 4.844 8.916 -11.827 1.00 95.88 86 PHE A O 1
ATOM 681 N N . GLN A 1 87 ? 4.804 10.091 -9.903 1.00 94.75 87 GLN A N 1
ATOM 682 C CA . GLN A 1 87 ? 6.222 9.972 -9.568 1.00 94.75 87 GLN A CA 1
ATOM 683 C C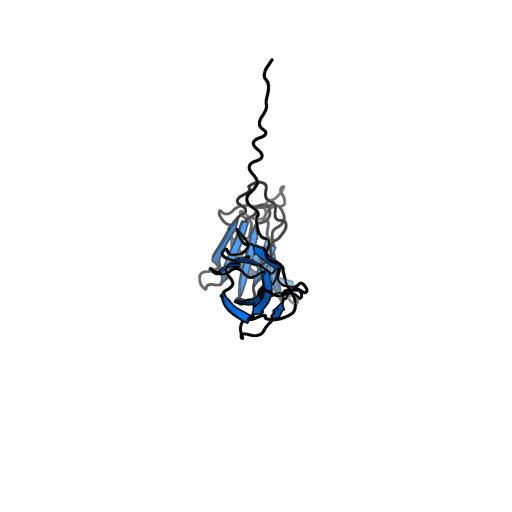 . GLN A 1 87 ? 6.384 9.942 -8.052 1.00 94.75 87 GLN A C 1
ATOM 685 O O . GLN A 1 87 ? 5.623 10.596 -7.337 1.00 94.75 87 GLN A O 1
ATOM 690 N N . ALA A 1 88 ? 7.383 9.213 -7.569 1.00 93.44 88 ALA A N 1
ATOM 691 C CA . ALA A 1 88 ? 7.776 9.238 -6.167 1.00 93.44 88 ALA A CA 1
ATOM 692 C C . ALA A 1 88 ? 9.269 8.945 -6.026 1.00 93.44 88 ALA A C 1
ATOM 694 O O . ALA A 1 88 ? 9.846 8.211 -6.828 1.00 93.44 88 ALA A O 1
ATOM 695 N N . GLN A 1 89 ? 9.875 9.496 -4.978 1.00 91.31 89 GLN A N 1
ATOM 696 C CA . GLN A 1 89 ? 11.266 9.256 -4.616 1.00 91.31 89 GLN A CA 1
ATOM 697 C C . GLN A 1 89 ? 11.379 9.028 -3.108 1.00 91.31 89 GLN A C 1
ATOM 699 O O . GLN A 1 89 ? 10.631 9.645 -2.347 1.00 91.31 89 GLN A O 1
ATOM 704 N N . LEU A 1 90 ? 12.312 8.183 -2.659 1.00 90.06 90 LEU A N 1
ATOM 705 C CA . LEU A 1 90 ? 12.696 8.186 -1.245 1.00 90.06 90 LEU A CA 1
ATOM 706 C C . LEU A 1 90 ? 13.287 9.548 -0.875 1.00 90.06 90 LEU A C 1
ATOM 708 O O . LEU A 1 90 ? 14.181 10.051 -1.551 1.00 90.06 90 LEU A O 1
ATOM 712 N N . ALA A 1 91 ? 12.797 10.115 0.227 1.00 89.81 91 ALA A N 1
ATOM 713 C CA . ALA A 1 91 ? 13.350 11.340 0.794 1.00 89.81 91 ALA A CA 1
ATOM 714 C C . ALA A 1 91 ? 14.723 11.109 1.445 1.00 89.81 91 ALA A C 1
ATOM 716 O O . ALA A 1 91 ? 15.552 12.014 1.468 1.00 89.81 91 ALA A O 1
ATOM 717 N N . ASP A 1 92 ? 14.958 9.903 1.972 1.00 87.12 92 ASP A N 1
ATOM 718 C CA . ASP A 1 92 ? 16.246 9.511 2.536 1.00 87.12 92 ASP A CA 1
ATOM 719 C C . ASP A 1 92 ? 17.256 9.241 1.406 1.00 87.12 92 ASP A C 1
ATOM 721 O O . ASP A 1 92 ? 17.059 8.295 0.634 1.00 87.12 92 ASP A O 1
ATOM 725 N N . PRO A 1 93 ? 18.349 10.021 1.306 1.00 76.38 93 PRO A N 1
ATOM 726 C CA . PRO A 1 93 ? 19.353 9.848 0.259 1.00 76.38 93 PRO A CA 1
ATOM 727 C C . PRO A 1 93 ? 20.169 8.555 0.406 1.00 76.38 93 PRO A C 1
ATOM 729 O O . PRO A 1 93 ? 20.868 8.171 -0.528 1.00 76.38 93 PRO A O 1
ATOM 732 N N . THR A 1 94 ? 20.103 7.889 1.561 1.00 83.88 94 THR A N 1
ATOM 733 C CA . THR A 1 94 ? 20.747 6.590 1.810 1.00 83.88 94 THR A CA 1
ATOM 734 C C . THR A 1 94 ? 19.819 5.406 1.535 1.00 83.88 94 THR A C 1
ATOM 736 O O . THR A 1 94 ? 20.264 4.257 1.514 1.00 83.88 94 THR A O 1
ATOM 739 N N . GLY A 1 95 ? 18.531 5.679 1.302 1.00 83.31 95 GLY A N 1
ATOM 740 C CA . GLY A 1 95 ? 17.531 4.665 1.017 1.00 83.31 95 GLY A CA 1
ATOM 741 C C . GLY A 1 95 ? 17.815 3.935 -0.298 1.00 83.31 95 GLY A C 1
ATOM 742 O O . GLY A 1 95 ? 18.177 4.536 -1.309 1.00 83.31 95 GLY A O 1
ATOM 743 N N . TYR A 1 96 ? 17.624 2.618 -0.284 1.00 86.75 96 TYR A N 1
ATOM 744 C CA . TYR A 1 96 ? 17.988 1.733 -1.386 1.00 86.75 96 TYR A CA 1
ATOM 745 C C . TYR A 1 96 ? 16.805 0.859 -1.807 1.00 86.75 96 TYR A C 1
ATOM 747 O O . TYR A 1 96 ? 16.162 0.224 -0.968 1.00 86.75 96 TYR A O 1
ATOM 755 N N . TRP A 1 97 ? 16.551 0.784 -3.114 1.00 90.88 97 TRP A N 1
ATOM 756 C CA . TRP A 1 97 ? 15.593 -0.139 -3.721 1.00 90.88 97 TRP A CA 1
ATOM 757 C C . TRP A 1 97 ? 16.323 -1.017 -4.729 1.00 90.88 97 TRP A C 1
ATOM 759 O O . TRP A 1 97 ? 17.113 -0.529 -5.516 1.00 90.88 97 TRP A O 1
ATOM 769 N N . TYR A 1 98 ? 16.042 -2.317 -4.736 1.00 93.50 98 TYR A N 1
ATOM 770 C CA . TYR A 1 98 ? 16.531 -3.190 -5.809 1.00 93.50 98 TYR A CA 1
ATOM 771 C C . TYR A 1 98 ? 15.538 -3.245 -6.981 1.00 93.50 98 TYR A C 1
ATOM 773 O O . TYR A 1 98 ? 15.913 -3.334 -8.150 1.00 93.50 98 TYR A O 1
ATOM 781 N N . ARG A 1 99 ? 14.239 -3.221 -6.661 1.00 94.69 99 ARG A N 1
ATOM 782 C CA . ARG A 1 99 ? 13.131 -3.347 -7.609 1.00 94.69 99 ARG A CA 1
ATOM 783 C C . ARG A 1 99 ? 11.849 -2.792 -6.992 1.00 94.69 99 ARG A C 1
ATOM 785 O O . ARG A 1 99 ? 11.717 -2.796 -5.767 1.00 94.69 99 ARG A O 1
ATOM 792 N N . THR A 1 100 ? 10.891 -2.379 -7.818 1.00 94.69 100 THR A N 1
ATOM 793 C CA . THR A 1 100 ? 9.572 -1.933 -7.349 1.00 94.69 100 THR A CA 1
ATOM 794 C C . THR A 1 100 ? 8.446 -2.621 -8.106 1.00 94.69 100 THR A C 1
ATOM 796 O O . THR A 1 100 ? 8.557 -2.904 -9.300 1.00 94.69 100 THR A O 1
ATOM 799 N N . TRP A 1 101 ? 7.336 -2.846 -7.407 1.00 95.00 101 TRP A N 1
ATOM 800 C CA . TRP A 1 101 ? 6.095 -3.328 -7.992 1.00 95.00 101 TRP A CA 1
ATOM 801 C C . TRP A 1 101 ? 4.915 -2.500 -7.505 1.00 95.00 101 TRP A C 1
ATOM 803 O O . TRP A 1 101 ? 4.878 -2.062 -6.356 1.00 95.00 101 TRP A O 1
ATOM 813 N N . LYS A 1 102 ? 3.926 -2.343 -8.378 1.00 95.62 102 LYS A N 1
ATOM 814 C CA . LYS A 1 102 ? 2.594 -1.855 -8.048 1.00 95.62 102 LYS A CA 1
ATOM 815 C C . LYS A 1 102 ? 1.594 -2.940 -8.411 1.00 95.62 102 LYS A C 1
ATOM 817 O O . LYS A 1 102 ? 1.592 -3.445 -9.530 1.00 95.62 102 LYS A O 1
ATOM 822 N N . ALA A 1 103 ? 0.766 -3.313 -7.452 1.00 92.12 103 ALA A N 1
ATOM 823 C CA . ALA A 1 103 ? -0.275 -4.311 -7.625 1.00 92.12 103 ALA A CA 1
ATOM 824 C C . ALA A 1 103 ? -1.516 -3.866 -6.859 1.00 92.12 103 ALA A C 1
ATOM 826 O O . ALA A 1 103 ? -1.423 -3.053 -5.935 1.00 92.12 103 ALA A O 1
ATOM 827 N N . ASN A 1 104 ? -2.669 -4.412 -7.236 1.00 90.44 104 ASN A N 1
ATOM 828 C CA . ASN A 1 104 ? -3.834 -4.306 -6.379 1.00 90.44 104 ASN A CA 1
ATOM 829 C C . ASN A 1 104 ? -3.550 -5.052 -5.066 1.00 90.44 104 ASN A C 1
ATOM 831 O O . ASN A 1 104 ? -3.195 -6.232 -5.085 1.00 90.44 104 ASN A O 1
ATOM 835 N N . PHE A 1 105 ? -3.691 -4.361 -3.939 1.00 88.50 105 PHE A N 1
ATOM 836 C CA . PHE A 1 105 ? -3.536 -4.944 -2.615 1.00 88.50 105 PHE A CA 1
ATOM 837 C C . PHE A 1 105 ? -4.916 -5.063 -1.972 1.00 88.50 105 PHE A C 1
ATOM 839 O O . PHE A 1 105 ? -5.351 -4.176 -1.242 1.00 88.50 105 PHE A O 1
ATOM 846 N N . THR A 1 106 ? -5.598 -6.166 -2.283 1.00 91.88 106 THR A N 1
ATOM 847 C CA . THR A 1 106 ? -6.839 -6.579 -1.622 1.00 91.88 106 THR A CA 1
ATOM 848 C C . THR A 1 106 ? -6.551 -7.826 -0.797 1.00 91.88 106 THR A C 1
ATOM 850 O O . THR A 1 106 ? -6.220 -8.883 -1.332 1.00 91.88 106 THR A O 1
ATOM 853 N N . THR A 1 107 ? -6.674 -7.704 0.517 1.00 91.56 107 THR A N 1
ATOM 854 C CA . THR A 1 107 ? -6.411 -8.767 1.487 1.00 91.56 107 THR A CA 1
ATOM 855 C C . THR A 1 107 ? -7.489 -8.841 2.564 1.00 91.56 107 THR A C 1
ATOM 857 O O . THR A 1 107 ? -8.072 -7.827 2.966 1.00 91.56 107 THR A O 1
ATOM 860 N N . ASN A 1 108 ? -7.717 -10.069 3.037 1.00 91.06 108 ASN A N 1
ATOM 861 C CA . ASN A 1 108 ? -8.571 -10.409 4.171 1.00 91.06 108 ASN A CA 1
ATOM 862 C C . ASN A 1 108 ? -7.726 -11.179 5.208 1.00 91.06 108 ASN A C 1
ATOM 864 O O . ASN A 1 108 ? -7.438 -12.358 4.982 1.00 91.06 108 ASN A O 1
ATOM 868 N N . PRO A 1 109 ? -7.252 -10.525 6.283 1.00 92.50 109 PRO A N 1
ATOM 869 C CA . PRO A 1 109 ? -6.398 -11.157 7.284 1.00 92.50 109 PRO A CA 1
ATOM 870 C C . PRO A 1 109 ? -7.111 -12.291 8.024 1.00 92.50 109 PRO A C 1
ATOM 872 O O . PRO A 1 109 ? -8.322 -12.257 8.213 1.00 92.50 109 PRO A O 1
ATOM 875 N N . ALA A 1 110 ? -6.342 -13.273 8.500 1.00 93.31 110 ALA A N 1
ATOM 876 C CA . ALA A 1 110 ? -6.862 -14.353 9.345 1.00 93.31 110 ALA A CA 1
ATOM 877 C C . ALA A 1 110 ? -7.013 -13.954 10.827 1.00 93.31 110 ALA A C 1
ATOM 879 O O . ALA A 1 110 ? -7.637 -14.678 11.598 1.00 93.31 110 ALA A O 1
ATOM 880 N N . THR A 1 111 ? -6.416 -12.832 11.240 1.00 94.62 111 THR A N 1
ATOM 881 C CA . THR A 1 111 ? -6.540 -12.294 12.602 1.00 94.62 111 THR A CA 1
ATOM 882 C C . THR A 1 111 ? -7.882 -11.588 12.796 1.00 94.62 111 THR A C 1
ATOM 884 O O . THR A 1 111 ? -8.560 -11.254 11.829 1.00 94.62 111 THR A O 1
ATOM 887 N N . SER A 1 112 ? -8.270 -11.321 14.041 1.00 95.50 112 SER A N 1
ATOM 888 C CA . SER A 1 112 ? -9.346 -10.373 14.356 1.00 95.50 112 SER A CA 1
ATOM 889 C C . SER A 1 112 ? -8.883 -8.918 14.268 1.00 95.50 112 SER A C 1
ATOM 891 O O . SER A 1 112 ? -7.677 -8.663 14.309 1.00 95.50 112 SER A O 1
ATOM 893 N N . PRO A 1 113 ? -9.826 -7.959 14.218 1.00 96.12 113 PRO A N 1
ATOM 894 C CA . PRO A 1 113 ? -9.544 -6.570 14.546 1.00 96.12 113 PRO A CA 1
ATOM 895 C C . PRO A 1 113 ? -8.904 -6.430 15.929 1.00 96.12 113 PRO A C 1
ATOM 897 O O . PRO A 1 113 ? -9.333 -7.078 16.888 1.00 96.12 113 PRO A O 1
ATOM 900 N N . ASP A 1 114 ? -7.929 -5.535 16.022 1.00 95.81 114 ASP A N 1
ATOM 901 C CA . ASP A 1 114 ? -7.348 -5.078 17.273 1.00 95.81 114 ASP A CA 1
ATOM 902 C C . ASP A 1 114 ? -8.221 -3.959 17.847 1.00 95.81 114 ASP A C 1
ATOM 904 O O . ASP A 1 114 ? -8.583 -2.997 17.158 1.00 95.81 114 ASP A O 1
ATOM 908 N N . LEU A 1 115 ? -8.561 -4.094 19.125 1.00 96.88 115 LEU A N 1
ATOM 909 C CA . LEU A 1 115 ? -9.367 -3.141 19.872 1.00 96.88 115 LEU A CA 1
ATOM 910 C C . LEU A 1 115 ? -8.616 -2.760 21.144 1.00 96.88 115 LEU A C 1
ATOM 912 O O . LEU A 1 115 ? -8.162 -3.625 21.892 1.00 96.88 115 LEU A O 1
ATOM 916 N N . TYR A 1 116 ? -8.543 -1.463 21.412 1.00 97.06 116 TYR A N 1
ATOM 917 C CA . TYR A 1 116 ? -8.137 -0.918 22.699 1.00 97.06 116 TYR A CA 1
ATOM 918 C C . TYR A 1 116 ? -9.226 0.030 23.205 1.00 97.06 116 TYR A C 1
ATOM 920 O O . TYR A 1 116 ? -9.686 0.893 22.462 1.00 97.06 116 TYR A O 1
ATOM 928 N N . ALA A 1 117 ? -9.649 -0.137 24.457 1.00 97.38 117 ALA A N 1
ATOM 929 C CA . ALA A 1 117 ? -10.685 0.669 25.098 1.00 97.38 117 ALA A CA 1
ATOM 930 C C . ALA A 1 117 ? -10.120 1.315 26.364 1.00 97.38 117 ALA A C 1
ATOM 932 O O . ALA A 1 117 ? -9.479 0.641 27.175 1.00 97.38 117 ALA A O 1
ATOM 933 N N . THR A 1 118 ? -10.356 2.611 26.556 1.00 97.62 118 THR A N 1
ATOM 934 C CA . THR A 1 118 ? -9.882 3.335 27.738 1.00 97.62 118 THR A CA 1
ATOM 935 C C . THR A 1 118 ? -10.881 4.381 28.215 1.00 97.62 118 THR A C 1
ATOM 937 O O . THR A 1 118 ? -11.634 4.932 27.417 1.00 97.62 118 THR A O 1
ATOM 940 N N . ALA A 1 119 ? -10.862 4.653 29.518 1.00 97.00 119 ALA A N 1
ATOM 941 C CA . ALA A 1 119 ? -11.595 5.739 30.154 1.00 97.00 119 ALA A CA 1
ATOM 942 C C . ALA A 1 119 ? -10.712 6.401 31.222 1.00 97.00 119 ALA A C 1
ATOM 944 O O . ALA A 1 119 ? -9.847 5.755 31.823 1.00 97.00 119 ALA A O 1
ATOM 945 N N . GLU A 1 120 ? -10.928 7.689 31.478 1.00 92.56 120 GLU A N 1
ATOM 946 C CA . GLU A 1 120 ? -10.189 8.422 32.517 1.00 92.56 120 GLU A CA 1
ATOM 947 C C . GLU A 1 120 ? -10.606 8.031 33.940 1.00 92.56 120 GLU A C 1
ATOM 949 O O . GLU A 1 120 ? -9.837 8.188 34.876 1.00 92.56 120 GLU A O 1
ATOM 954 N N . HIS A 1 121 ? -11.833 7.553 34.126 1.00 90.25 121 HIS A N 1
ATOM 955 C CA . HIS A 1 121 ? -12.366 7.084 35.406 1.00 90.25 121 HIS A CA 1
ATOM 956 C C . HIS A 1 121 ? -13.599 6.203 35.148 1.00 90.25 121 HIS A C 1
ATOM 958 O O . HIS A 1 121 ? -14.168 6.238 34.059 1.00 90.25 121 HIS A O 1
ATOM 964 N N . GLY A 1 122 ? -14.030 5.420 36.144 1.00 86.69 122 GLY A N 1
ATOM 965 C CA . GLY A 1 122 ? -15.119 4.425 36.036 1.00 86.69 122 GLY A CA 1
ATOM 966 C C . GLY A 1 122 ? -16.539 4.977 35.830 1.00 86.69 122 GLY A C 1
ATOM 967 O O . GLY A 1 122 ? -17.512 4.272 36.067 1.00 86.69 122 GLY A O 1
ATOM 968 N N . SER A 1 123 ? -16.658 6.242 35.434 1.00 89.38 123 SER A N 1
ATOM 969 C CA . SER A 1 123 ? -17.902 6.900 35.021 1.00 89.38 123 SER A CA 1
ATOM 970 C C . SER A 1 123 ? -17.667 7.941 33.917 1.00 89.38 123 SER A C 1
ATOM 972 O O . SER A 1 123 ? -18.556 8.740 33.637 1.00 89.38 123 SER A O 1
ATOM 974 N N . GLY A 1 124 ? -16.454 7.993 33.358 1.00 91.81 124 GLY A N 1
ATOM 975 C CA . GLY A 1 124 ? -16.065 8.961 32.337 1.00 91.81 124 GLY A CA 1
ATOM 976 C C . GLY A 1 124 ? -16.292 8.435 30.916 1.00 91.81 124 GLY A C 1
ATOM 977 O O . GLY A 1 124 ? -16.656 7.269 30.745 1.00 91.81 124 GLY A O 1
ATOM 978 N N . PRO A 1 125 ? -16.047 9.269 29.891 1.00 96.31 125 PRO A N 1
ATOM 979 C CA . PRO A 1 125 ? -16.183 8.872 28.495 1.00 96.31 125 PRO A CA 1
ATOM 980 C C . PRO A 1 125 ? -15.319 7.657 28.146 1.00 96.31 125 PRO A C 1
ATOM 982 O O . PRO A 1 125 ? -14.163 7.553 28.570 1.00 96.31 125 PRO A O 1
ATOM 985 N N . THR A 1 126 ? -15.869 6.756 27.333 1.00 97.81 126 THR A N 1
ATOM 986 C CA . THR A 1 126 ? -15.122 5.624 26.777 1.00 97.81 126 THR A CA 1
ATOM 987 C C . THR A 1 126 ? -14.560 6.001 25.415 1.00 97.81 126 THR A C 1
ATOM 989 O O . THR A 1 126 ? -15.287 6.453 24.525 1.00 97.81 126 THR A O 1
ATOM 992 N N . VAL A 1 127 ? -13.261 5.772 25.236 1.00 98.06 127 VAL A N 1
ATOM 993 C CA . VAL A 1 127 ? -12.556 5.954 23.968 1.00 98.06 127 VAL A CA 1
ATOM 994 C C . VAL A 1 127 ? -12.073 4.602 23.464 1.00 98.06 127 VAL A C 1
ATOM 996 O O . VAL A 1 127 ? -11.342 3.893 24.158 1.00 98.06 127 VAL A O 1
ATOM 999 N N . TRP A 1 128 ? -12.442 4.272 22.231 1.00 97.88 128 TRP A N 1
ATOM 1000 C CA . TRP A 1 128 ? -11.979 3.092 21.516 1.00 97.88 128 TRP A CA 1
ATOM 1001 C C . TRP A 1 128 ? -11.002 3.469 20.412 1.00 97.88 128 TRP A C 1
ATOM 1003 O O . TRP A 1 128 ? -11.235 4.407 19.648 1.00 97.88 128 TRP A O 1
ATOM 1013 N N . PHE A 1 129 ? -9.940 2.685 20.298 1.00 97.81 129 PHE A N 1
ATOM 1014 C CA . PHE A 1 129 ? -9.002 2.694 19.187 1.00 97.81 129 PHE A CA 1
ATOM 1015 C C . PHE A 1 129 ? -9.095 1.342 18.499 1.00 97.81 129 PHE A C 1
ATOM 1017 O O . PHE A 1 129 ? -8.987 0.297 19.144 1.00 97.81 129 PHE A O 1
ATOM 1024 N N . VAL A 1 130 ? -9.369 1.374 17.200 1.00 97.56 130 VAL A N 1
ATOM 1025 C CA . VAL A 1 130 ? -9.696 0.179 16.425 1.00 97.56 130 VAL A CA 1
ATOM 1026 C C . VAL A 1 130 ? -8.849 0.149 15.175 1.00 97.56 130 VAL A C 1
ATOM 1028 O O . VAL A 1 130 ? -8.842 1.112 14.404 1.00 97.56 130 VAL A O 1
ATOM 1031 N N . SER A 1 131 ? -8.173 -0.966 14.938 1.00 96.75 131 SER A N 1
ATOM 1032 C CA . SER A 1 131 ? -7.427 -1.187 13.705 1.00 96.75 131 SER A CA 1
ATOM 1033 C C . SER A 1 131 ? -7.487 -2.654 13.299 1.00 96.75 131 SER A C 1
ATOM 1035 O O . SER A 1 131 ? -7.824 -3.525 14.093 1.00 96.75 131 SER A O 1
ATOM 1037 N N . TRP A 1 132 ? -7.211 -2.945 12.031 1.00 95.81 132 TRP A N 1
ATOM 1038 C CA . TRP A 1 132 ? -7.061 -4.327 11.586 1.00 95.81 132 TRP A CA 1
ATOM 1039 C C . TRP A 1 132 ? -6.052 -4.379 10.446 1.00 95.81 132 TRP A C 1
ATOM 1041 O O . TRP A 1 132 ? -6.336 -4.006 9.304 1.00 95.81 132 TRP A O 1
ATOM 1051 N N . ASN A 1 133 ? -4.824 -4.763 10.787 1.00 94.81 133 ASN A N 1
ATOM 1052 C CA . ASN A 1 133 ? -3.711 -4.706 9.854 1.00 94.81 133 ASN A CA 1
ATOM 1053 C C . ASN A 1 133 ? -3.910 -5.668 8.674 1.00 94.81 133 ASN A C 1
ATOM 1055 O O . ASN A 1 133 ? -4.199 -6.846 8.857 1.00 94.81 133 ASN A O 1
ATOM 1059 N N . GLY A 1 134 ? -3.756 -5.150 7.454 1.00 92.56 134 GLY A N 1
ATOM 1060 C CA . GLY A 1 134 ? -4.005 -5.890 6.218 1.00 92.56 134 GLY A CA 1
ATOM 1061 C C . GLY A 1 134 ? -5.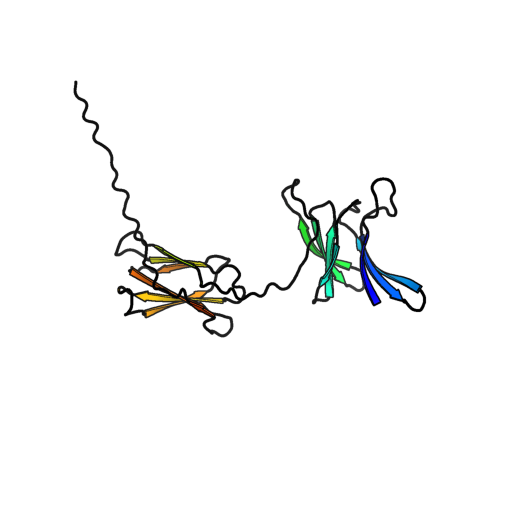487 -6.068 5.864 1.00 92.56 134 GLY A C 1
ATOM 1062 O O . GLY A 1 134 ? -5.781 -6.689 4.848 1.00 92.56 134 GLY A O 1
ATOM 1063 N N . ALA A 1 135 ? -6.442 -5.550 6.641 1.00 94.50 135 ALA A N 1
ATOM 1064 C CA . ALA A 1 135 ? -7.860 -5.620 6.288 1.00 94.50 135 ALA A CA 1
ATOM 1065 C C . ALA A 1 135 ? -8.237 -4.459 5.364 1.00 94.50 135 ALA A C 1
ATOM 1067 O O . ALA A 1 135 ? -8.503 -3.337 5.797 1.00 94.50 135 ALA A O 1
ATOM 1068 N N . THR A 1 136 ? -8.217 -4.734 4.063 1.00 93.50 136 THR A N 1
ATOM 1069 C CA . THR A 1 136 ? -8.338 -3.699 3.016 1.00 93.50 136 THR A CA 1
ATOM 1070 C C . THR A 1 136 ? -9.779 -3.365 2.632 1.00 93.50 136 THR A C 1
ATOM 1072 O O . THR A 1 136 ? -10.043 -2.269 2.152 1.00 93.50 136 THR A O 1
ATOM 1075 N N . GLU A 1 137 ? -10.721 -4.269 2.905 1.00 94.50 137 GLU A N 1
ATOM 1076 C CA . GLU A 1 137 ? -12.124 -4.137 2.480 1.00 94.50 137 GLU A CA 1
ATOM 1077 C C . GLU A 1 137 ? -13.061 -3.604 3.586 1.00 94.50 137 GLU A C 1
ATOM 1079 O O . GLU A 1 137 ? -14.251 -3.376 3.342 1.00 94.50 137 GLU A O 1
ATOM 1084 N N . VAL A 1 138 ? -12.539 -3.370 4.799 1.00 96.00 138 VAL A N 1
ATOM 1085 C CA . VAL A 1 138 ? -13.313 -2.834 5.933 1.00 96.00 138 VAL A CA 1
ATOM 1086 C C . VAL A 1 138 ? -13.717 -1.387 5.655 1.00 96.00 138 VAL A C 1
ATOM 1088 O O . VAL A 1 138 ? -12.865 -0.531 5.426 1.00 96.00 138 VAL A O 1
ATOM 1091 N N . GLN A 1 139 ? -15.016 -1.109 5.731 1.00 96.50 139 GLN A N 1
ATOM 1092 C CA . GLN A 1 139 ? -15.592 0.233 5.595 1.00 96.50 139 GLN A CA 1
ATOM 1093 C C . GLN A 1 139 ? -15.846 0.908 6.942 1.00 96.50 139 GLN A C 1
ATOM 1095 O O . GLN A 1 139 ? -15.851 2.135 7.035 1.00 96.50 139 GLN A O 1
ATOM 1100 N N . GLY A 1 140 ? -16.049 0.124 7.996 1.00 97.25 140 GLY A N 1
ATOM 1101 C CA . GLY A 1 140 ? -16.330 0.661 9.316 1.00 97.25 140 GLY A CA 1
ATOM 1102 C C . GLY A 1 140 ? -16.500 -0.409 10.374 1.00 97.25 140 GLY A C 1
ATOM 1103 O O . GLY A 1 140 ? -16.276 -1.598 10.139 1.00 97.25 140 GLY A O 1
ATOM 1104 N N . TRP A 1 141 ? -16.904 0.049 11.547 1.00 97.88 141 TRP A N 1
ATOM 1105 C CA . TRP A 1 141 ? -16.926 -0.719 12.777 1.00 97.88 141 TRP A CA 1
ATOM 1106 C C . TRP A 1 141 ? -18.299 -0.619 13.424 1.00 97.88 141 TRP A C 1
ATOM 1108 O O . TRP A 1 141 ? -18.819 0.486 13.580 1.00 97.88 141 TRP A O 1
ATOM 1118 N N . ARG A 1 142 ? -18.882 -1.747 13.833 1.00 98.12 142 ARG A N 1
ATOM 1119 C CA . ARG A 1 142 ? -20.010 -1.736 14.776 1.00 98.12 142 ARG A CA 1
ATOM 1120 C C . ARG A 1 142 ? -19.477 -1.970 16.171 1.00 98.12 142 ARG A C 1
ATOM 1122 O O . ARG A 1 142 ? -18.851 -2.998 16.416 1.00 98.12 142 ARG A O 1
ATOM 1129 N N . VAL A 1 143 ? -19.727 -1.016 17.055 1.00 98.19 143 VAL A N 1
ATOM 1130 C CA . VAL A 1 143 ? -19.321 -1.101 18.457 1.00 98.19 143 VAL A CA 1
ATOM 1131 C C . VAL A 1 143 ? -20.506 -1.603 19.262 1.00 98.19 143 VAL A C 1
ATOM 1133 O O . VAL A 1 143 ? -21.574 -0.990 19.231 1.00 98.19 143 VAL A O 1
ATOM 1136 N N . TYR A 1 144 ? -20.300 -2.693 19.989 1.00 98.12 144 TYR A N 1
ATOM 1137 C CA . TYR A 1 144 ? -21.234 -3.193 20.983 1.00 98.12 144 TYR A CA 1
ATOM 1138 C C . TYR A 1 144 ? -20.603 -3.050 22.353 1.00 98.12 144 TYR A C 1
ATOM 1140 O O . TYR A 1 144 ? -19.443 -3.425 22.531 1.00 98.12 144 TYR A O 1
ATOM 1148 N N . ALA A 1 145 ? -21.349 -2.544 23.326 1.00 97.69 145 ALA A N 1
ATOM 1149 C CA . ALA A 1 145 ? -20.803 -2.308 24.653 1.00 97.69 145 ALA A CA 1
ATOM 1150 C C . ALA A 1 145 ? -21.765 -2.750 25.758 1.00 97.69 145 ALA A C 1
ATOM 1152 O O . ALA A 1 145 ? -22.968 -2.860 25.533 1.00 97.69 145 ALA A O 1
ATOM 1153 N N . SER A 1 146 ? -21.209 -3.072 26.924 1.00 97.44 146 SER A N 1
ATOM 1154 C CA . SER A 1 146 ? -21.936 -3.590 28.083 1.00 97.44 146 SER A CA 1
ATOM 1155 C C . SER A 1 146 ? -21.222 -3.235 29.389 1.00 97.44 146 SER A C 1
ATOM 1157 O O . SER A 1 146 ? -20.011 -3.017 29.411 1.00 97.44 146 SER A O 1
ATOM 1159 N N . GLN A 1 147 ? -21.964 -3.244 30.497 1.00 96.81 147 GLN A N 1
ATOM 1160 C CA . GLN A 1 147 ? -21.397 -3.251 31.853 1.00 96.81 147 GLN A CA 1
ATOM 1161 C C . GLN A 1 147 ? -21.019 -4.665 32.326 1.00 96.81 147 GLN A C 1
ATOM 1163 O O . GLN A 1 147 ? -20.336 -4.832 33.328 1.00 96.81 147 GLN A O 1
ATOM 1168 N N . GLN A 1 148 ? -21.469 -5.709 31.629 1.00 95.94 148 GLN A N 1
ATOM 1169 C CA . GLN A 1 148 ? -21.246 -7.110 31.985 1.00 95.94 148 GLN A CA 1
ATOM 1170 C C . GLN A 1 148 ? -20.408 -7.803 30.912 1.00 95.94 148 GLN A C 1
ATOM 1172 O O . GLN A 1 148 ? -20.603 -7.585 29.720 1.00 95.94 148 GLN A O 1
ATOM 1177 N N . GLN A 1 149 ? -19.504 -8.688 31.331 1.00 95.38 149 GLN A N 1
ATOM 1178 C CA . GLN A 1 149 ? -18.541 -9.315 30.423 1.00 95.38 149 GLN A CA 1
ATOM 1179 C C . GLN A 1 149 ? -19.179 -10.177 29.328 1.00 95.38 149 GLN A C 1
ATOM 1181 O O . GLN A 1 149 ? -18.652 -10.244 28.228 1.00 95.38 149 GLN A O 1
ATOM 1186 N N . TRP A 1 150 ? -20.273 -10.882 29.613 1.00 94.69 150 TRP A N 1
ATOM 1187 C CA . TRP A 1 150 ? -20.780 -11.937 28.719 1.00 94.69 150 TRP A CA 1
ATOM 1188 C C . TRP A 1 150 ? -22.187 -11.674 28.179 1.00 94.69 150 TRP A C 1
ATOM 1190 O O . TRP A 1 150 ? -22.689 -12.437 27.358 1.00 94.69 150 TRP A O 1
ATOM 1200 N N . THR A 1 151 ? -22.841 -10.614 28.643 1.00 95.19 151 THR A N 1
ATOM 1201 C CA . THR A 1 151 ? -24.266 -10.339 28.424 1.00 95.19 151 THR A CA 1
ATOM 1202 C C . THR A 1 151 ? -24.511 -8.837 28.365 1.00 95.19 151 THR A C 1
ATOM 1204 O O . THR A 1 151 ? -23.642 -8.057 28.737 1.00 95.19 151 THR A O 1
ATOM 1207 N N . GLY A 1 152 ? -25.695 -8.417 27.908 1.00 95.31 152 GLY A N 1
ATOM 1208 C CA . GLY A 1 152 ? -26.099 -7.003 27.937 1.00 95.31 152 GLY A CA 1
ATOM 1209 C C . GLY A 1 152 ? -25.405 -6.114 26.904 1.00 95.31 152 GLY A C 1
ATOM 1210 O O . GLY A 1 152 ? -25.339 -4.909 27.096 1.00 95.31 152 GLY A O 1
ATOM 1211 N N . TYR A 1 153 ? -24.862 -6.700 25.835 1.00 97.19 153 TYR A N 1
ATOM 1212 C CA . TYR A 1 153 ? -24.257 -5.942 24.745 1.00 97.19 153 TYR A CA 1
ATOM 1213 C C . TYR A 1 153 ? -25.313 -5.240 23.903 1.00 97.19 153 TYR A C 1
ATOM 1215 O O . TYR A 1 153 ? -26.144 -5.893 23.270 1.00 97.19 153 TYR A O 1
ATOM 1223 N N . GLU A 1 154 ? -25.222 -3.919 23.848 1.00 97.25 154 GLU A N 1
ATOM 1224 C CA . GLU A 1 154 ? -26.065 -3.079 23.006 1.00 97.25 154 GLU A CA 1
ATOM 1225 C C . GLU A 1 154 ? -25.248 -2.468 21.873 1.00 97.25 154 GLU A C 1
ATOM 1227 O O . GLU A 1 154 ? -24.067 -2.158 22.036 1.00 97.25 154 GLU A O 1
ATOM 1232 N N . LEU A 1 155 ? -25.877 -2.297 20.708 1.00 97.69 155 LEU A N 1
ATOM 1233 C CA . LEU A 1 155 ? -25.249 -1.621 19.579 1.00 97.69 155 LEU A CA 1
ATOM 1234 C C . LEU A 1 155 ? -25.144 -0.122 19.879 1.00 97.69 155 LEU A C 1
ATOM 1236 O O . LEU A 1 155 ? -26.133 0.604 19.813 1.00 97.69 155 LEU A O 1
ATOM 1240 N N . ILE A 1 156 ? -23.923 0.346 20.118 1.00 98.00 156 ILE A N 1
ATOM 1241 C CA . ILE A 1 156 ? -23.609 1.762 20.345 1.00 98.00 156 ILE A CA 1
ATOM 1242 C C . ILE A 1 156 ? -23.640 2.552 19.035 1.00 98.00 156 ILE A C 1
ATOM 1244 O O . ILE A 1 156 ? -23.956 3.745 19.008 1.00 98.00 156 ILE A O 1
ATOM 1248 N N . GLY A 1 157 ? -23.295 1.894 17.927 1.00 97.44 157 GLY A N 1
ATOM 1249 C CA . GLY A 1 157 ? -23.433 2.463 16.595 1.00 97.44 157 GLY A CA 1
ATOM 1250 C C . GLY A 1 157 ? -22.466 1.893 15.568 1.00 97.44 157 GLY A C 1
ATOM 1251 O O . GLY A 1 157 ? -21.634 1.032 15.860 1.00 97.44 157 GLY A O 1
ATOM 1252 N N . TYR A 1 158 ? -22.600 2.415 14.350 1.00 97.69 158 TYR A N 1
ATOM 1253 C CA . TYR A 1 158 ? -21.683 2.194 13.239 1.00 97.69 158 TYR A CA 1
ATOM 1254 C C . TYR A 1 158 ? -20.775 3.413 13.057 1.00 97.69 158 TYR A C 1
ATOM 1256 O O . TYR A 1 158 ? -21.250 4.549 13.048 1.00 97.69 158 TYR A O 1
ATOM 1264 N N . PHE A 1 159 ? -19.482 3.167 12.869 1.00 97.75 159 PHE A N 1
ATOM 1265 C CA . PHE A 1 159 ? -18.462 4.197 12.718 1.00 97.75 159 PHE A CA 1
ATOM 1266 C C . PHE A 1 159 ? -17.612 3.915 11.489 1.00 97.75 159 PHE A C 1
ATOM 1268 O O . PHE A 1 159 ? -17.030 2.840 11.365 1.00 97.75 159 PHE A O 1
ATOM 1275 N N . GLU A 1 160 ? -17.522 4.883 10.584 1.00 97.31 160 GLU A N 1
ATOM 1276 C CA . GLU A 1 160 ? -16.697 4.758 9.384 1.00 97.31 160 GLU A CA 1
ATOM 1277 C C . GLU A 1 160 ? -15.214 4.625 9.740 1.00 97.31 160 GLU A C 1
ATOM 1279 O O . GLU A 1 160 ? -14.694 5.331 10.611 1.00 97.31 160 GLU A O 1
ATOM 1284 N N . LYS A 1 161 ? -14.519 3.732 9.034 1.00 95.75 161 LYS A N 1
ATOM 1285 C CA . LYS A 1 161 ? -13.078 3.553 9.179 1.00 95.75 161 LYS A CA 1
ATOM 1286 C C . LYS A 1 161 ? -12.359 4.797 8.659 1.00 95.75 161 LYS A C 1
ATOM 1288 O O . LYS A 1 161 ? -12.569 5.222 7.525 1.00 95.75 161 LYS A O 1
ATOM 1293 N N . ARG A 1 162 ? -11.452 5.350 9.465 1.00 90.56 162 ARG A N 1
ATOM 1294 C CA . ARG A 1 162 ? -10.606 6.495 9.091 1.00 90.56 162 ARG A CA 1
ATOM 1295 C C . ARG A 1 162 ? -9.141 6.083 9.153 1.00 90.56 162 ARG A C 1
ATOM 1297 O O . ARG A 1 162 ? -8.656 5.737 10.218 1.00 90.56 162 ARG A O 1
ATOM 1304 N N . GLY A 1 163 ? -8.435 6.108 8.022 1.00 90.94 163 GLY A N 1
ATOM 1305 C CA . GLY A 1 163 ? -7.014 5.737 7.976 1.00 90.94 163 GLY A CA 1
ATOM 1306 C C . GLY A 1 163 ? -6.748 4.291 8.416 1.00 90.94 163 GLY A C 1
ATOM 1307 O O . GLY A 1 163 ? -7.562 3.404 8.152 1.00 90.94 163 GLY A O 1
ATOM 1308 N N . PHE A 1 164 ? -5.593 4.043 9.041 1.00 91.19 164 PHE A N 1
ATOM 1309 C CA . PHE A 1 164 ? -5.239 2.733 9.606 1.00 91.19 164 PHE A CA 1
ATOM 1310 C C . PHE A 1 164 ? -5.988 2.452 10.919 1.00 91.19 164 PHE A C 1
ATOM 1312 O O . PHE A 1 164 ? -6.643 1.417 11.032 1.00 91.19 164 PHE A O 1
ATOM 1319 N N . GLU A 1 165 ? -5.934 3.394 11.864 1.00 96.44 165 GLU A N 1
ATOM 1320 C CA . GLU A 1 165 ? -6.585 3.312 13.173 1.00 96.44 165 GLU A CA 1
ATOM 1321 C C . GLU A 1 165 ? -7.735 4.319 13.273 1.00 96.44 165 GLU A C 1
ATOM 1323 O O . GLU A 1 165 ? -7.587 5.495 12.941 1.00 96.44 165 GLU A O 1
ATOM 1328 N N . THR A 1 166 ? -8.889 3.855 13.751 1.00 97.69 166 THR A N 1
ATOM 1329 C CA . THR A 1 166 ? -10.082 4.676 13.971 1.00 97.69 166 THR A CA 1
ATOM 1330 C C . THR A 1 166 ? -10.270 4.929 15.463 1.00 97.69 166 THR A C 1
ATOM 1332 O O . THR A 1 166 ? -10.446 3.986 16.232 1.00 97.69 166 THR A O 1
ATOM 1335 N N . ARG A 1 167 ? -10.275 6.207 15.859 1.00 97.62 167 ARG A N 1
ATOM 1336 C CA . ARG A 1 167 ? -10.636 6.650 17.212 1.00 97.62 167 ARG A CA 1
ATOM 1337 C C . ARG A 1 167 ? -12.139 6.922 17.294 1.00 97.62 167 ARG A C 1
ATOM 1339 O O . ARG A 1 167 ? -12.659 7.716 16.508 1.00 97.62 167 ARG A O 1
ATOM 1346 N N . ILE A 1 168 ? -12.815 6.304 18.256 1.00 97.81 168 ILE A N 1
ATOM 1347 C CA . ILE A 1 168 ? -14.257 6.428 18.508 1.00 97.81 168 ILE A CA 1
ATOM 1348 C C . ILE A 1 168 ? -14.458 6.823 19.970 1.00 97.81 168 ILE A C 1
ATOM 1350 O O . ILE A 1 168 ? -13.783 6.289 20.841 1.00 97.81 168 ILE A O 1
ATOM 1354 N N . GLU A 1 169 ? -15.380 7.740 20.248 1.00 97.44 169 GLU A N 1
ATOM 1355 C CA . GLU A 1 169 ? -15.632 8.240 21.603 1.00 97.44 169 GLU A CA 1
ATOM 1356 C C . GLU A 1 169 ? -17.131 8.346 21.893 1.00 97.44 169 GLU A C 1
ATOM 1358 O O . GLU A 1 169 ? -17.941 8.660 21.004 1.00 97.44 169 GLU A O 1
ATOM 1363 N N . ARG A 1 170 ? -17.492 8.055 23.144 1.00 97.12 170 ARG A N 1
ATOM 1364 C CA . ARG A 1 170 ? -18.836 8.216 23.697 1.00 97.12 170 ARG A CA 1
ATOM 1365 C C . ARG A 1 170 ? -18.758 8.771 25.108 1.00 97.12 170 ARG A C 1
ATOM 1367 O O . ARG A 1 170 ? -17.974 8.278 25.914 1.00 97.12 170 ARG A O 1
ATOM 1374 N N . ASP A 1 171 ? -19.645 9.715 25.404 1.00 95.62 171 ASP A N 1
ATOM 1375 C CA . ASP A 1 171 ? -19.801 10.353 26.716 1.00 95.62 171 ASP A CA 1
ATOM 1376 C C . ASP A 1 171 ? -20.521 9.437 27.727 1.00 95.62 171 ASP A C 1
ATOM 1378 O O . ASP A 1 171 ? -21.409 9.857 28.461 1.00 95.62 171 ASP A O 1
ATOM 1382 N N . GLU A 1 172 ? -20.167 8.153 27.731 1.00 95.50 172 GLU A N 1
ATOM 1383 C CA . GLU A 1 172 ? -20.673 7.134 28.642 1.00 95.50 172 GLU A CA 1
ATOM 1384 C C . GLU A 1 172 ? -19.564 6.113 28.922 1.00 95.50 172 GLU A C 1
ATOM 1386 O O . GLU A 1 172 ? -18.746 5.792 28.048 1.00 95.50 172 GLU A O 1
ATOM 1391 N N . PHE A 1 173 ? -19.528 5.609 30.155 1.00 96.94 173 PHE A N 1
ATOM 1392 C CA . PHE A 1 173 ? -18.607 4.553 30.550 1.00 96.94 173 PHE A CA 1
ATOM 1393 C C . PHE A 1 173 ? -19.180 3.186 30.182 1.00 96.94 173 PHE A C 1
ATOM 1395 O O . PHE A 1 173 ? -20.265 2.839 30.639 1.00 96.94 173 PHE A O 1
ATOM 1402 N N . PHE A 1 174 ? -18.419 2.377 29.450 1.00 97.00 174 PHE A N 1
ATOM 1403 C CA . PHE A 1 174 ? -18.735 0.972 29.208 1.00 97.00 174 PHE A CA 1
ATOM 1404 C C . PHE A 1 174 ? -17.590 0.092 29.696 1.00 97.00 174 PHE A C 1
ATOM 1406 O O . PHE A 1 174 ? -16.450 0.270 29.262 1.00 97.00 174 PHE A O 1
ATOM 1413 N N . GLU A 1 175 ? -17.868 -0.879 30.568 1.00 97.19 175 GLU A N 1
ATOM 1414 C CA . GLU A 1 175 ? -16.812 -1.749 31.096 1.00 97.19 175 GLU A CA 1
ATOM 1415 C C . GLU A 1 175 ? -16.302 -2.758 30.058 1.00 97.19 175 GLU A C 1
ATOM 1417 O O . GLU A 1 175 ? -15.113 -3.079 30.052 1.00 97.19 175 GLU A O 1
ATOM 1422 N N . TRP A 1 176 ? -17.168 -3.231 29.160 1.00 98.06 176 TRP A N 1
ATOM 1423 C CA . TRP A 1 176 ? -16.837 -4.253 28.173 1.00 98.06 176 TRP A CA 1
ATOM 1424 C C . TRP A 1 176 ? -17.274 -3.868 26.767 1.00 98.06 176 TRP A C 1
ATOM 1426 O O . TRP A 1 176 ? -18.337 -3.289 26.567 1.00 98.06 176 TRP A O 1
ATOM 1436 N N . THR A 1 177 ? -16.465 -4.217 25.767 1.00 98.19 177 THR A N 1
ATOM 1437 C CA . THR A 1 177 ? -16.716 -3.897 24.355 1.00 98.19 177 THR A CA 1
ATOM 1438 C C . THR A 1 177 ? -16.431 -5.085 23.445 1.00 98.19 177 THR A C 1
ATOM 1440 O O . THR A 1 177 ? -15.449 -5.800 23.627 1.00 98.19 177 THR A O 1
ATOM 1443 N N . ILE A 1 178 ? -17.273 -5.266 22.432 1.00 97.50 178 ILE A N 1
ATOM 1444 C CA . ILE A 1 178 ? -17.032 -6.131 21.276 1.00 97.50 178 ILE A CA 1
ATOM 1445 C C . ILE A 1 178 ? -17.120 -5.260 20.026 1.00 97.50 178 ILE A C 1
ATOM 1447 O O . ILE A 1 178 ? -17.965 -4.365 19.945 1.00 97.50 178 ILE A O 1
ATOM 1451 N N . ILE A 1 179 ? -16.264 -5.524 19.040 1.00 97.31 179 ILE A N 1
ATOM 1452 C CA . ILE A 1 179 ? -16.319 -4.819 17.760 1.00 97.31 179 ILE A CA 1
ATOM 1453 C C . ILE A 1 179 ? -16.495 -5.780 16.598 1.00 97.31 179 ILE A C 1
ATOM 1455 O O . ILE A 1 179 ? -15.885 -6.847 16.576 1.00 97.31 179 ILE A O 1
ATOM 1459 N N . GLU A 1 180 ? -17.303 -5.381 15.621 1.00 97.69 180 GLU A N 1
ATOM 1460 C CA . GLU A 1 180 ? -17.411 -6.051 14.326 1.00 97.69 180 GLU A CA 1
ATOM 1461 C C . GLU A 1 180 ? -16.801 -5.172 13.236 1.00 97.69 180 GLU A C 1
ATOM 1463 O O . GLU A 1 180 ? -17.140 -3.992 13.116 1.00 97.69 180 GLU A O 1
ATOM 1468 N N . ALA A 1 181 ? -15.944 -5.758 12.403 1.00 97.44 181 ALA A N 1
ATOM 1469 C CA . ALA A 1 181 ? -15.488 -5.144 11.163 1.00 97.44 181 ALA A CA 1
ATOM 1470 C C . ALA A 1 181 ? -16.549 -5.347 10.078 1.00 97.44 181 ALA A C 1
ATOM 1472 O O . ALA A 1 181 ? -16.965 -6.478 9.811 1.00 97.44 181 ALA A O 1
ATOM 1473 N N . VAL A 1 182 ? -16.964 -4.268 9.423 1.00 97.62 182 VAL A N 1
ATOM 1474 C CA . VAL A 1 182 ? -18.032 -4.280 8.420 1.00 97.62 182 VAL A CA 1
ATOM 1475 C C . VAL A 1 182 ? -17.467 -3.945 7.045 1.00 97.62 182 VAL A C 1
ATOM 1477 O O . VAL A 1 182 ? -16.793 -2.930 6.873 1.00 97.62 182 VAL A O 1
ATOM 1480 N N . GLY A 1 183 ? -17.752 -4.799 6.062 1.00 95.56 183 GLY A N 1
ATOM 1481 C CA . GLY A 1 183 ? -17.346 -4.627 4.666 1.00 95.56 183 GLY A CA 1
ATOM 1482 C C . GLY A 1 183 ? -18.343 -3.821 3.822 1.00 95.56 183 GLY A C 1
ATOM 1483 O O . GLY A 1 183 ? -19.377 -3.355 4.304 1.00 95.56 183 GLY A O 1
ATOM 1484 N N . ARG A 1 184 ? -18.054 -3.700 2.519 1.00 87.88 184 ARG A N 1
ATOM 1485 C CA . ARG A 1 184 ? -18.751 -2.818 1.556 1.00 87.88 184 ARG A CA 1
ATOM 1486 C C . ARG A 1 184 ? -20.268 -3.006 1.429 1.00 87.88 184 ARG A C 1
ATOM 1488 O O . ARG A 1 184 ? -20.964 -2.053 1.102 1.00 87.88 184 ARG A O 1
ATOM 1495 N N . ASN A 1 185 ? -20.783 -4.194 1.738 1.00 88.38 185 ASN A N 1
ATOM 1496 C CA . ASN A 1 185 ? -22.210 -4.520 1.630 1.00 88.38 185 ASN A CA 1
ATOM 1497 C C . ASN A 1 185 ? -22.923 -4.562 2.995 1.00 88.38 185 ASN A C 1
ATOM 1499 O O . ASN A 1 185 ? -23.997 -5.146 3.113 1.00 88.38 185 ASN A O 1
ATOM 1503 N N . GLY A 1 186 ? -22.309 -4.018 4.051 1.00 89.31 186 GLY A N 1
ATOM 1504 C CA . GLY A 1 186 ? -22.833 -4.120 5.417 1.00 89.31 186 GLY A CA 1
ATOM 1505 C C . GLY A 1 186 ? -22.638 -5.499 6.063 1.00 89.31 186 GLY A C 1
ATOM 1506 O O . GLY A 1 186 ? -23.133 -5.730 7.167 1.00 89.31 186 GLY A O 1
ATOM 1507 N N . SER A 1 187 ? -21.919 -6.407 5.393 1.00 93.19 187 SER A N 1
ATOM 1508 C CA . SER A 1 187 ? -21.577 -7.740 5.891 1.00 93.19 187 SER A CA 1
ATOM 1509 C C . SER A 1 187 ? -20.497 -7.668 6.966 1.00 93.19 187 SER A C 1
ATOM 1511 O O . SER A 1 187 ? -19.493 -6.972 6.790 1.00 93.19 187 SER A O 1
ATOM 1513 N N . VAL A 1 188 ? -20.665 -8.439 8.037 1.00 95.38 188 VAL A N 1
ATOM 1514 C CA . VAL A 1 188 ? -19.628 -8.619 9.058 1.00 95.38 188 VAL A CA 1
ATOM 1515 C C . VAL A 1 188 ? -18.511 -9.486 8.481 1.00 95.38 188 VAL A C 1
ATOM 1517 O O . VAL A 1 188 ? -18.766 -10.578 7.980 1.00 95.38 188 VAL A O 1
ATOM 1520 N N . MET A 1 189 ? -17.281 -8.976 8.519 1.00 94.44 189 MET A N 1
ATOM 1521 C CA . MET A 1 189 ? -16.085 -9.678 8.045 1.00 94.44 189 MET A CA 1
ATOM 1522 C C . MET A 1 189 ? -15.401 -10.461 9.167 1.00 94.44 189 MET A C 1
ATOM 1524 O O . MET A 1 189 ? -14.936 -11.574 8.947 1.00 94.44 189 MET A O 1
ATOM 1528 N N . SER A 1 190 ? -15.318 -9.866 10.359 1.00 95.00 190 SER A N 1
ATOM 1529 C CA . SER A 1 190 ? -14.718 -10.456 11.559 1.00 95.00 190 SER A CA 1
ATOM 1530 C C . SER A 1 190 ? -15.146 -9.668 12.802 1.00 95.00 190 SER A C 1
ATOM 1532 O O . SER A 1 190 ? -15.724 -8.585 12.682 1.00 95.00 190 SER A O 1
ATOM 1534 N N . SER A 1 191 ? -14.848 -10.194 13.991 1.00 94.19 191 SER A N 1
ATOM 1535 C CA . SER A 1 191 ? -15.064 -9.519 15.276 1.00 94.19 191 SER A CA 1
ATOM 1536 C C . SER A 1 191 ? -13.842 -9.664 16.185 1.00 94.19 191 SER A C 1
ATOM 1538 O O . SER A 1 191 ? -12.978 -10.493 15.910 1.00 94.19 191 SER A O 1
ATOM 1540 N N . SER A 1 192 ? -13.766 -8.908 17.284 1.00 88.94 192 SER A N 1
ATOM 1541 C CA . SER A 1 192 ? -12.684 -9.040 18.280 1.00 88.94 192 SER A CA 1
ATOM 1542 C C . SER A 1 192 ? -12.652 -10.392 19.023 1.00 88.94 192 SER A C 1
ATOM 1544 O O . SER A 1 192 ? -11.771 -10.592 19.853 1.00 88.94 192 SER A O 1
ATOM 1546 N N . PHE A 1 193 ? -13.584 -11.315 18.733 1.00 81.38 193 PHE A N 1
ATOM 1547 C CA . PHE A 1 193 ? -13.808 -12.649 19.328 1.00 81.38 193 PHE A CA 1
ATOM 1548 C C . PHE A 1 193 ? -14.101 -12.692 20.832 1.00 81.38 193 PHE A C 1
ATOM 1550 O O . PHE A 1 193 ? -14.927 -13.493 21.263 1.00 81.38 193 PHE A O 1
ATOM 1557 N N . ILE A 1 194 ? -13.446 -11.854 21.632 1.00 90.00 194 ILE A N 1
ATOM 1558 C CA . ILE A 1 194 ? -13.575 -11.801 23.083 1.00 90.00 194 ILE A CA 1
ATOM 1559 C C . ILE A 1 194 ? -13.982 -10.376 23.485 1.00 90.00 194 ILE A C 1
ATOM 1561 O O . ILE A 1 194 ? -13.436 -9.406 22.948 1.00 90.00 194 ILE A O 1
ATOM 1565 N N . PRO A 1 195 ? -14.921 -10.238 24.436 1.00 94.38 195 PRO A N 1
ATOM 1566 C CA . PRO A 1 195 ? -15.112 -9.029 25.224 1.00 94.38 195 PRO A CA 1
ATOM 1567 C C . PRO A 1 195 ? -13.797 -8.380 25.661 1.00 94.38 195 PRO A C 1
ATOM 1569 O O . PRO A 1 195 ? -13.049 -8.946 26.460 1.00 94.38 195 PRO A O 1
ATOM 1572 N N . LEU A 1 196 ? -13.530 -7.167 25.189 1.00 96.75 196 LEU A N 1
ATOM 1573 C CA . LEU A 1 196 ? -12.427 -6.362 25.691 1.00 96.75 196 LEU A CA 1
ATOM 1574 C C . LEU A 1 196 ? -12.894 -5.540 26.889 1.00 96.75 196 LEU A C 1
ATOM 1576 O O . LEU A 1 196 ? -13.899 -4.837 26.793 1.00 96.75 196 LEU A O 1
ATOM 1580 N N . ARG A 1 197 ? -12.139 -5.585 27.989 1.00 97.12 197 ARG A N 1
ATOM 1581 C CA . ARG A 1 197 ? -12.377 -4.725 29.150 1.00 97.12 197 ARG A CA 1
ATOM 1582 C C . ARG A 1 197 ? -11.770 -3.339 28.941 1.00 97.12 197 ARG A C 1
ATOM 1584 O O . ARG A 1 197 ? -10.605 -3.229 28.559 1.00 97.12 197 ARG A O 1
ATOM 1591 N N . THR A 1 198 ? -12.520 -2.294 29.263 1.00 97.31 198 THR A N 1
ATOM 1592 C CA . THR A 1 198 ? -12.046 -0.908 29.242 1.00 97.31 198 THR A CA 1
ATOM 1593 C C . THR A 1 198 ? -10.990 -0.677 30.318 1.00 97.31 198 THR A C 1
ATOM 1595 O O . THR A 1 198 ? -11.203 -0.941 31.503 1.00 97.31 198 THR A O 1
ATOM 1598 N N . SER A 1 199 ? -9.832 -0.160 29.907 1.00 96.50 199 SER A N 1
ATOM 1599 C CA . SER A 1 199 ? -8.766 0.238 30.821 1.00 96.50 199 SER A CA 1
ATOM 1600 C C . SER A 1 199 ? -9.082 1.598 31.441 1.00 96.50 199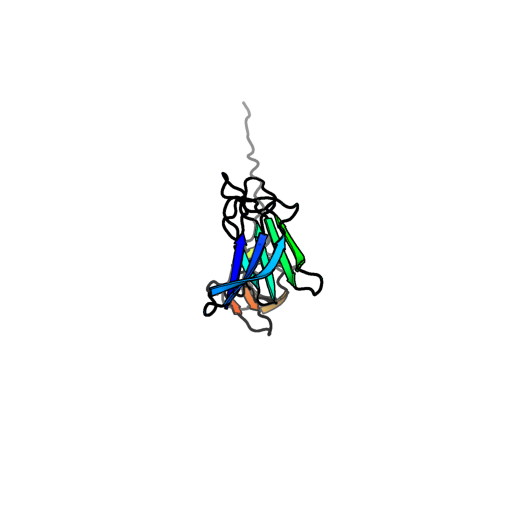 SER A C 1
ATOM 1602 O O . SER A 1 199 ? -9.083 2.624 30.753 1.00 96.50 199 SER A O 1
ATOM 1604 N N . VAL A 1 200 ? -9.340 1.610 32.748 1.00 93.00 200 VAL A N 1
ATOM 1605 C CA . VAL A 1 200 ? -9.521 2.844 33.515 1.00 93.00 200 VAL A CA 1
ATOM 1606 C C . VAL A 1 200 ? -8.157 3.339 33.978 1.00 93.00 200 VAL A C 1
ATOM 1608 O O . VAL A 1 200 ? -7.472 2.658 34.745 1.00 93.00 200 VAL A O 1
ATOM 1611 N N . ARG A 1 201 ? -7.750 4.526 33.523 1.00 82.19 201 ARG A N 1
ATOM 1612 C CA . ARG A 1 201 ? -6.548 5.178 34.048 1.00 82.19 201 ARG A CA 1
ATOM 1613 C C . ARG A 1 201 ? -6.872 5.716 35.434 1.00 82.19 201 ARG A C 1
ATOM 1615 O O . ARG A 1 201 ? -7.596 6.689 35.556 1.00 82.19 201 ARG A O 1
ATOM 1622 N N . PHE A 1 202 ? -6.346 5.109 36.490 1.00 60.50 202 PHE A N 1
ATOM 1623 C CA . PHE A 1 202 ? -6.396 5.769 37.792 1.00 60.50 202 PHE A CA 1
ATOM 1624 C C . PHE A 1 202 ? -5.557 7.052 37.720 1.00 60.50 202 PHE A C 1
ATOM 1626 O O . PHE A 1 202 ? -4.489 7.027 37.094 1.00 60.50 202 PHE A O 1
ATOM 1633 N N . PRO A 1 203 ? -5.989 8.162 38.345 1.00 53.56 203 PRO A N 1
ATOM 1634 C CA . PRO A 1 203 ? -5.080 9.269 38.584 1.00 53.56 203 PRO A CA 1
ATOM 1635 C C . PRO A 1 203 ? -3.846 8.695 39.280 1.00 53.56 203 PRO A C 1
ATOM 1637 O O . PRO A 1 203 ? -3.985 7.932 40.241 1.00 53.56 203 PRO A O 1
ATOM 1640 N N . LEU A 1 204 ? -2.651 9.020 38.781 1.00 45.78 204 LEU A N 1
ATOM 1641 C CA . LEU A 1 204 ? -1.432 8.779 39.543 1.00 45.78 204 LEU A CA 1
ATOM 1642 C C . LEU A 1 204 ? -1.664 9.425 40.912 1.00 45.78 204 LEU A C 1
ATOM 1644 O O . LEU A 1 204 ? -1.900 10.632 40.982 1.00 45.78 204 LEU A O 1
ATOM 1648 N N . GLN A 1 205 ? -1.682 8.626 41.982 1.00 42.12 205 GLN A N 1
ATOM 1649 C CA . GLN A 1 205 ? -1.567 9.194 43.315 1.00 42.12 205 GLN A CA 1
ATOM 1650 C C . GLN A 1 205 ? -0.244 9.947 43.316 1.00 42.12 205 GLN A C 1
ATOM 1652 O O . GLN A 1 205 ? 0.809 9.353 43.092 1.00 42.12 205 GLN A O 1
ATOM 1657 N N . ASP A 1 206 ? -0.331 11.259 43.485 1.00 37.69 206 ASP A N 1
ATOM 1658 C CA . ASP A 1 206 ? 0.807 12.135 43.685 1.00 37.69 206 ASP A CA 1
ATOM 1659 C C . ASP A 1 206 ? 1.491 11.690 44.985 1.00 37.69 206 ASP A C 1
ATOM 1661 O O . ASP A 1 206 ? 1.116 12.092 46.085 1.00 37.69 206 ASP A O 1
ATOM 1665 N N . THR A 1 207 ? 2.432 10.750 44.885 1.00 42.00 207 THR A N 1
ATOM 1666 C CA . THR A 1 207 ? 3.305 10.367 45.992 1.00 42.00 207 THR A CA 1
ATOM 1667 C C . THR A 1 207 ? 4.373 11.439 46.123 1.00 42.00 207 THR A C 1
ATOM 1669 O O . THR A 1 207 ? 5.549 11.213 45.840 1.00 42.00 207 THR A O 1
ATOM 1672 N N . THR A 1 208 ? 3.966 12.632 46.547 1.00 37.50 208 THR A N 1
ATOM 1673 C CA . THR A 1 208 ? 4.881 13.555 47.203 1.00 37.50 208 THR A CA 1
ATOM 1674 C C . THR A 1 208 ? 5.165 12.972 48.583 1.00 37.50 208 THR A C 1
ATOM 1676 O O . THR A 1 208 ? 4.429 13.176 49.547 1.00 37.50 208 THR A O 1
ATOM 1679 N N . GLU A 1 209 ? 6.228 12.168 48.661 1.00 39.06 209 GLU A N 1
ATOM 1680 C CA . GLU A 1 209 ? 6.854 11.802 49.925 1.00 39.06 209 GLU A CA 1
ATOM 1681 C C . GLU A 1 209 ? 7.151 13.081 50.716 1.00 39.06 209 GLU A C 1
ATOM 1683 O O . GLU A 1 209 ? 7.952 13.928 50.316 1.00 39.06 209 GLU A O 1
ATOM 1688 N N . GLN A 1 210 ? 6.491 13.213 51.866 1.00 39.75 210 GLN A N 1
ATOM 1689 C CA . GLN A 1 210 ? 6.932 14.092 52.935 1.00 39.75 210 GLN A CA 1
ATOM 1690 C C . GLN A 1 210 ? 8.300 13.603 53.421 1.00 39.75 210 GLN A C 1
ATOM 1692 O O . GLN A 1 210 ? 8.390 12.717 54.270 1.00 39.75 210 GLN A O 1
ATOM 1697 N N . SER A 1 211 ? 9.382 14.200 52.923 1.00 35.56 211 SER A N 1
ATOM 1698 C CA . SER A 1 211 ? 10.675 14.105 53.590 1.00 35.56 211 SER A CA 1
ATOM 1699 C C . SER A 1 211 ? 10.644 14.988 54.838 1.00 35.56 211 SER A C 1
ATOM 1701 O O . SER A 1 211 ? 10.921 16.188 54.797 1.00 35.56 211 SER A O 1
ATOM 1703 N N . VAL A 1 212 ? 10.277 14.374 55.959 1.00 41.19 212 VAL A N 1
ATOM 1704 C CA . VAL A 1 212 ? 10.632 14.841 57.296 1.00 41.19 212 VAL A CA 1
ATOM 1705 C C . VAL A 1 212 ? 12.147 14.711 57.434 1.00 41.19 212 VAL A C 1
ATOM 1707 O O . VAL A 1 212 ? 12.658 13.600 57.516 1.00 41.19 212 VAL A O 1
ATOM 1710 N N . LEU A 1 213 ? 12.862 15.832 57.498 1.00 35.66 213 LEU A N 1
ATOM 1711 C CA . LEU A 1 213 ? 14.170 15.892 58.147 1.00 35.66 213 LEU A CA 1
ATOM 1712 C C . LEU A 1 213 ? 14.235 17.164 58.990 1.00 35.66 213 LEU A C 1
ATOM 1714 O O . LEU A 1 213 ? 14.512 18.256 58.503 1.00 35.66 213 LEU A O 1
ATOM 1718 N N . GLY A 1 214 ? 13.935 16.986 60.274 1.00 34.66 214 GLY A N 1
ATOM 1719 C CA . GLY A 1 214 ? 14.513 17.786 61.339 1.00 34.66 214 GLY A CA 1
ATOM 1720 C C . GLY A 1 214 ? 15.669 17.000 61.952 1.00 34.66 214 GLY A C 1
ATOM 1721 O O . GLY A 1 214 ? 15.451 15.875 62.398 1.00 34.66 214 GLY A O 1
ATOM 1722 N N . ALA A 1 215 ? 16.862 17.590 61.911 1.00 34.25 215 ALA A N 1
ATOM 1723 C CA . ALA A 1 215 ? 17.972 17.526 62.871 1.00 34.25 215 ALA A CA 1
ATOM 1724 C C . ALA A 1 215 ? 19.203 18.167 62.218 1.00 34.25 215 ALA A C 1
ATOM 1726 O O . ALA A 1 215 ? 19.608 17.685 61.136 1.00 34.25 215 ALA A O 1
#